Protein AF-A0A3D8PBK1-F1 (afdb_monomer)

Foldseek 3Di:
DEEEEEADDDPPQDDLQVVLVVVPYHYDYDYQDPPDPGPLDDQQEDAQLVVDPPDDPDDDDDDDDDDDDDDPPPPVRYHYHLEYEYSDADCVSVQVVCQVNVGAYEYEEQDPDVCPVVRLRYDYDDCVVDSVSVSLVSQQSSLCSNLVVSDDLPDAPVRCVVSQLSSLCSLPVDNVVSVVLLVQLVVVLVVCVVVDPDSSVSSVSSSVSSSVVSVVVVVPDDD

Radius of gyration: 18.83 Å; Cα contacts (8 Å, |Δi|>4): 274; chains: 1; bounding box: 46×45×49 Å

Nearest PDB structures (foldseek):
  5k2m-assembly2_D  TM=6.090E-01  e=1.899E+00  Thermococcus kodakarensis KOD1
  5k2m-assembly1_A  TM=5.718E-01  e=2.131E+00  Thermococcus kodakarensis KOD1

Structure (mmCIF, N/CA/C/O backbone):
data_AF-A0A3D8PBK1-F1
#
_entry.id   AF-A0A3D8PBK1-F1
#
loop_
_atom_site.group_PDB
_atom_site.id
_atom_site.type_symbol
_atom_site.label_atom_id
_atom_site.label_alt_id
_atom_site.label_comp_id
_atom_site.label_asym_id
_atom_site.label_entity_id
_atom_site.label_seq_id
_atom_site.pdbx_PDB_ins_code
_atom_site.Cartn_x
_atom_site.Cartn_y
_atom_site.Cartn_z
_atom_site.occupancy
_atom_site.B_iso_or_equiv
_atom_site.auth_seq_id
_atom_site.auth_comp_id
_atom_site.auth_asym_id
_atom_site.auth_atom_id
_atom_site.pdbx_PDB_model_num
ATOM 1 N N . MET A 1 1 ? 5.495 -9.951 3.110 1.00 82.25 1 MET A N 1
ATOM 2 C CA . MET A 1 1 ? 4.980 -9.164 1.969 1.00 82.25 1 MET A CA 1
ATOM 3 C C . MET A 1 1 ? 5.687 -9.616 0.694 1.00 82.25 1 MET A C 1
ATOM 5 O O . MET A 1 1 ? 6.883 -9.871 0.768 1.00 82.25 1 MET A O 1
ATOM 9 N N . ARG A 1 2 ? 4.975 -9.795 -0.423 1.00 87.06 2 ARG A N 1
ATOM 10 C CA . ARG A 1 2 ? 5.481 -10.204 -1.744 1.00 87.06 2 ARG A CA 1
ATOM 11 C C . ARG A 1 2 ? 5.321 -9.054 -2.732 1.00 87.06 2 ARG A C 1
ATOM 13 O O . ARG A 1 2 ? 4.201 -8.600 -2.947 1.00 87.06 2 ARG A O 1
ATOM 20 N N . LEU A 1 3 ? 6.423 -8.607 -3.316 1.00 87.62 3 LEU A N 1
ATOM 21 C CA . LEU A 1 3 ? 6.483 -7.453 -4.204 1.00 87.62 3 LEU A CA 1
ATOM 22 C C . LEU A 1 3 ? 6.943 -7.880 -5.594 1.00 87.62 3 LEU A C 1
ATOM 24 O O . LEU A 1 3 ? 7.897 -8.648 -5.710 1.00 87.62 3 LEU A O 1
ATOM 28 N N . ALA A 1 4 ? 6.302 -7.329 -6.620 1.00 88.94 4 ALA A N 1
ATOM 29 C CA . ALA A 1 4 ? 6.829 -7.327 -7.979 1.00 88.94 4 ALA A CA 1
ATOM 30 C C . ALA A 1 4 ? 7.457 -5.957 -8.239 1.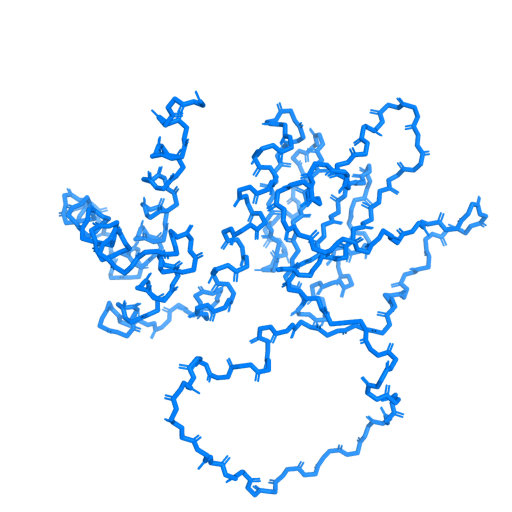00 88.94 4 ALA A C 1
ATOM 32 O O . ALA A 1 4 ? 6.795 -4.942 -8.034 1.00 88.94 4 ALA A O 1
ATOM 33 N N . LEU A 1 5 ? 8.723 -5.921 -8.637 1.00 88.88 5 LEU A N 1
ATOM 34 C CA . LEU A 1 5 ? 9.499 -4.695 -8.788 1.00 88.88 5 LEU A CA 1
ATOM 35 C C . LEU A 1 5 ? 10.011 -4.574 -10.222 1.00 88.88 5 LEU A C 1
ATOM 37 O O . LEU A 1 5 ? 10.724 -5.455 -10.693 1.00 88.88 5 LEU A O 1
ATOM 41 N N . TRP A 1 6 ? 9.681 -3.468 -10.881 1.00 88.75 6 TRP A N 1
ATOM 42 C CA . TRP A 1 6 ? 10.270 -3.074 -12.157 1.00 88.75 6 TRP A CA 1
ATOM 43 C C . TRP A 1 6 ? 11.260 -1.942 -11.916 1.00 88.75 6 TRP A C 1
ATOM 45 O O . TRP A 1 6 ? 10.902 -0.923 -11.321 1.00 88.75 6 TRP A O 1
ATOM 55 N N . GLU A 1 7 ? 12.488 -2.139 -12.384 1.00 85.62 7 GLU A N 1
ATOM 56 C CA . GLU A 1 7 ? 13.581 -1.172 -12.303 1.00 85.62 7 GLU A CA 1
ATOM 57 C C . GLU A 1 7 ? 14.153 -0.929 -13.696 1.00 85.62 7 GLU A C 1
ATOM 59 O O . GLU A 1 7 ? 14.302 -1.867 -14.483 1.00 85.62 7 GLU A O 1
ATOM 64 N N . ASP A 1 8 ? 14.476 0.330 -13.988 1.00 78.00 8 ASP A N 1
ATOM 65 C CA . ASP A 1 8 ? 15.273 0.661 -15.163 1.00 78.00 8 ASP A CA 1
ATOM 66 C C . ASP A 1 8 ? 16.723 0.234 -14.938 1.00 78.00 8 ASP A C 1
ATOM 68 O O . ASP A 1 8 ? 17.320 0.529 -13.902 1.00 78.00 8 ASP A O 1
ATOM 72 N N . ASP A 1 9 ? 17.312 -0.407 -15.945 1.00 64.38 9 ASP A N 1
ATOM 73 C CA . ASP A 1 9 ? 18.722 -0.777 -15.921 1.00 64.38 9 ASP A CA 1
ATOM 74 C C . ASP A 1 9 ? 19.553 0.441 -16.364 1.00 64.38 9 ASP A C 1
ATOM 76 O O . ASP A 1 9 ? 19.630 0.784 -17.549 1.00 64.38 9 ASP A O 1
ATOM 80 N N . GLY A 1 10 ? 20.109 1.184 -15.404 1.00 60.66 10 GLY A N 1
ATOM 81 C CA . GLY A 1 10 ? 20.879 2.389 -15.697 1.00 60.66 10 GLY A CA 1
ATOM 82 C C . GLY A 1 10 ? 21.751 2.870 -14.533 1.00 60.66 10 GLY A C 1
ATOM 83 O O . GLY A 1 10 ? 21.384 2.700 -13.374 1.00 60.66 10 GLY A O 1
ATOM 84 N N . PRO A 1 11 ? 22.893 3.528 -14.818 1.00 54.12 11 PRO A N 1
ATOM 85 C CA . PRO A 1 11 ? 23.854 3.967 -13.799 1.00 54.12 11 PRO A CA 1
ATOM 86 C C . PRO A 1 11 ? 23.304 5.029 -12.831 1.00 54.12 11 PRO A C 1
ATOM 88 O O . PRO A 1 11 ? 23.859 5.211 -11.751 1.00 54.12 11 PRO A O 1
ATOM 91 N N . ASP A 1 12 ? 22.213 5.706 -13.205 1.00 56.47 12 ASP A N 1
ATOM 92 C CA . ASP A 1 12 ? 21.600 6.796 -12.435 1.00 56.47 12 ASP A CA 1
ATOM 93 C C . ASP A 1 12 ? 20.404 6.348 -11.570 1.00 56.47 12 ASP A C 1
ATOM 95 O O . ASP A 1 12 ? 19.845 7.162 -10.834 1.00 56.47 12 ASP A O 1
ATOM 99 N N . ALA A 1 13 ? 19.981 5.080 -11.659 1.00 61.00 13 ALA A N 1
ATOM 100 C CA . ALA A 1 13 ? 18.846 4.546 -10.908 1.00 61.00 13 ALA A CA 1
ATOM 101 C C . ALA A 1 13 ? 19.349 3.559 -9.838 1.00 61.00 13 ALA A C 1
ATOM 103 O O . ALA A 1 13 ? 19.657 2.410 -10.156 1.00 61.00 13 ALA A O 1
ATOM 104 N N . PRO A 1 14 ? 19.481 3.974 -8.563 1.00 67.75 14 PRO A N 1
ATOM 105 C CA . PRO A 1 14 ? 19.865 3.051 -7.506 1.00 67.75 14 PRO A CA 1
ATOM 106 C C . PRO A 1 14 ? 18.774 1.990 -7.333 1.00 67.75 14 PRO A C 1
ATOM 108 O O . PRO A 1 14 ? 17.601 2.320 -7.146 1.00 67.75 14 PRO A O 1
ATOM 111 N N . SER A 1 15 ? 19.168 0.716 -7.381 1.00 82.12 15 SER A N 1
ATOM 112 C CA . SER A 1 15 ? 18.246 -0.387 -7.112 1.00 82.12 15 SER A CA 1
ATOM 113 C C . SER A 1 15 ? 17.738 -0.307 -5.671 1.00 82.12 15 SER A C 1
ATOM 115 O O . SER A 1 15 ? 18.518 -0.255 -4.716 1.00 82.12 15 SER A O 1
ATOM 117 N N . VAL A 1 16 ? 16.418 -0.326 -5.512 1.00 85.94 16 VAL A N 1
ATOM 118 C CA . VAL A 1 16 ? 15.715 -0.353 -4.222 1.00 85.94 16 VAL A CA 1
ATOM 119 C C . VAL A 1 16 ? 15.399 -1.781 -3.776 1.00 85.94 16 VAL A C 1
ATOM 121 O O . VAL A 1 16 ? 14.966 -1.997 -2.643 1.00 85.94 16 VAL A O 1
ATOM 124 N N . ALA A 1 17 ? 15.654 -2.777 -4.632 1.00 86.75 17 ALA A N 1
ATOM 125 C CA . ALA A 1 17 ? 15.361 -4.182 -4.363 1.00 86.75 17 ALA A CA 1
ATOM 126 C C . ALA A 1 17 ? 16.023 -4.694 -3.076 1.00 86.75 17 ALA A C 1
ATOM 128 O O . ALA A 1 17 ? 15.385 -5.391 -2.287 1.00 86.75 17 ALA A O 1
ATOM 129 N N . ASN A 1 18 ? 17.294 -4.347 -2.849 1.00 85.81 18 ASN A N 1
ATOM 130 C CA . ASN A 1 18 ? 18.032 -4.791 -1.664 1.00 85.81 18 ASN A CA 1
ATOM 131 C C . ASN A 1 18 ? 17.458 -4.182 -0.388 1.00 85.81 18 ASN A C 1
ATOM 133 O O . ASN A 1 18 ? 17.170 -4.918 0.550 1.00 85.81 18 ASN A O 1
ATOM 137 N N . TYR A 1 19 ? 17.186 -2.877 -0.404 1.00 86.62 19 TYR A N 1
ATOM 138 C CA . TYR A 1 19 ? 16.576 -2.193 0.730 1.00 86.62 19 TYR A CA 1
ATOM 139 C C . TYR A 1 19 ? 15.212 -2.801 1.090 1.00 86.62 19 TYR A C 1
ATOM 141 O O . TYR A 1 19 ? 14.937 -3.102 2.249 1.00 86.62 19 TYR A O 1
ATOM 149 N N . LEU A 1 20 ? 14.357 -3.057 0.094 1.00 86.19 20 LEU A N 1
ATOM 150 C CA . LEU A 1 20 ? 13.043 -3.666 0.323 1.00 86.19 20 LEU A CA 1
ATOM 151 C C . LEU A 1 20 ? 13.148 -5.096 0.882 1.00 86.19 20 LEU A C 1
ATOM 153 O O . LEU A 1 20 ? 12.328 -5.490 1.715 1.00 86.19 20 LEU A O 1
ATOM 157 N N . ARG A 1 21 ? 14.160 -5.869 0.468 1.00 86.06 21 ARG A N 1
ATOM 158 C CA . ARG A 1 21 ? 14.436 -7.199 1.038 1.00 86.06 21 ARG A CA 1
ATOM 159 C C . ARG A 1 21 ? 14.928 -7.120 2.478 1.00 86.06 21 ARG A C 1
ATOM 161 O O . ARG A 1 21 ? 14.452 -7.889 3.308 1.00 86.06 21 ARG A O 1
ATOM 168 N N . GLU A 1 22 ? 15.828 -6.188 2.779 1.00 82.25 22 GLU A N 1
ATOM 169 C CA . GLU A 1 22 ? 16.305 -5.918 4.143 1.00 82.25 22 GLU A CA 1
ATOM 170 C C . GLU A 1 22 ? 15.157 -5.480 5.061 1.00 82.25 22 GLU A C 1
ATOM 172 O O . GLU A 1 22 ? 15.070 -5.928 6.202 1.00 82.25 22 GLU A O 1
ATOM 177 N N . ALA A 1 23 ? 14.202 -4.713 4.531 1.00 80.62 23 ALA A N 1
ATOM 178 C CA . ALA A 1 23 ? 12.959 -4.352 5.210 1.00 80.62 23 ALA A CA 1
ATOM 179 C C . ALA A 1 23 ? 11.959 -5.524 5.366 1.00 80.62 23 ALA A C 1
ATOM 181 O O . ALA A 1 23 ? 10.854 -5.331 5.875 1.00 80.62 23 ALA A O 1
ATOM 182 N N . GLY A 1 24 ? 12.315 -6.743 4.940 1.00 79.06 24 GLY A N 1
ATOM 183 C CA . GLY A 1 24 ? 11.531 -7.966 5.145 1.00 79.06 24 GLY A CA 1
ATOM 184 C C . GLY A 1 24 ? 10.554 -8.322 4.017 1.00 79.06 24 GLY A C 1
ATOM 185 O O . GLY A 1 24 ? 9.699 -9.198 4.194 1.00 79.06 24 GLY A O 1
ATOM 186 N N . ALA A 1 25 ? 10.642 -7.673 2.851 1.00 83.88 25 ALA A N 1
ATOM 187 C CA . ALA A 1 25 ? 9.833 -8.025 1.688 1.00 83.88 25 ALA A CA 1
ATOM 188 C C . ALA A 1 25 ? 10.483 -9.131 0.836 1.00 83.88 25 ALA A C 1
ATOM 190 O O . ALA A 1 25 ? 11.688 -9.167 0.608 1.00 83.88 25 ALA A O 1
ATOM 191 N N . SER A 1 26 ? 9.665 -10.029 0.291 1.00 85.81 26 SER A N 1
ATOM 192 C CA . SER A 1 26 ? 10.076 -10.934 -0.782 1.00 85.81 26 SER A CA 1
ATOM 193 C C . SER A 1 26 ? 9.903 -10.197 -2.107 1.00 85.81 26 SER A C 1
ATOM 195 O O . SER A 1 26 ? 8.773 -9.911 -2.494 1.00 85.81 26 SER A O 1
ATOM 197 N N . VAL A 1 27 ? 11.015 -9.834 -2.751 1.00 85.75 27 VAL A N 1
ATOM 198 C CA . VAL A 1 27 ? 11.024 -8.977 -3.949 1.00 85.75 27 VAL A CA 1
ATOM 199 C C . VAL A 1 27 ? 11.428 -9.772 -5.180 1.00 85.75 27 VAL A C 1
ATOM 201 O O . VAL A 1 27 ? 12.578 -10.221 -5.284 1.00 85.75 27 VAL A O 1
ATOM 204 N N . GLU A 1 28 ? 10.495 -9.881 -6.118 1.00 86.69 28 GLU A N 1
ATOM 205 C CA . GLU A 1 28 ? 10.715 -10.406 -7.459 1.00 86.69 28 GLU A CA 1
ATOM 206 C C . GLU A 1 28 ? 10.997 -9.245 -8.414 1.00 86.69 28 GLU A C 1
ATOM 208 O O . GLU A 1 28 ? 10.134 -8.401 -8.656 1.00 86.69 28 GLU A O 1
ATOM 213 N N . VAL A 1 29 ? 12.237 -9.171 -8.901 1.00 83.38 29 VAL A N 1
ATOM 214 C CA . VAL A 1 29 ? 12.672 -8.122 -9.831 1.00 83.38 29 VAL A CA 1
ATOM 215 C C . VAL A 1 29 ? 12.370 -8.584 -11.247 1.00 83.38 29 VAL A C 1
ATOM 217 O O . VAL A 1 29 ? 12.892 -9.603 -11.699 1.00 83.38 29 VAL A O 1
ATOM 220 N N . LEU A 1 30 ? 11.527 -7.828 -11.937 1.00 81.56 30 LEU A N 1
ATOM 221 C CA . LEU A 1 30 ? 11.104 -8.074 -13.303 1.00 81.56 30 LEU A CA 1
ATOM 222 C C . LEU A 1 30 ? 11.886 -7.122 -14.208 1.00 81.56 30 LEU A C 1
ATOM 224 O O . LEU A 1 30 ? 11.569 -5.939 -14.322 1.00 81.56 30 LEU A O 1
ATOM 228 N N . ILE A 1 31 ? 12.957 -7.646 -14.805 1.00 68.00 31 ILE A N 1
ATOM 229 C CA . ILE A 1 31 ? 13.864 -6.871 -15.654 1.00 68.00 31 ILE A CA 1
ATOM 230 C C . ILE A 1 31 ? 13.213 -6.689 -17.036 1.00 68.00 31 ILE A C 1
ATOM 232 O O . ILE A 1 31 ? 12.831 -7.690 -17.656 1.00 68.00 31 ILE A O 1
ATOM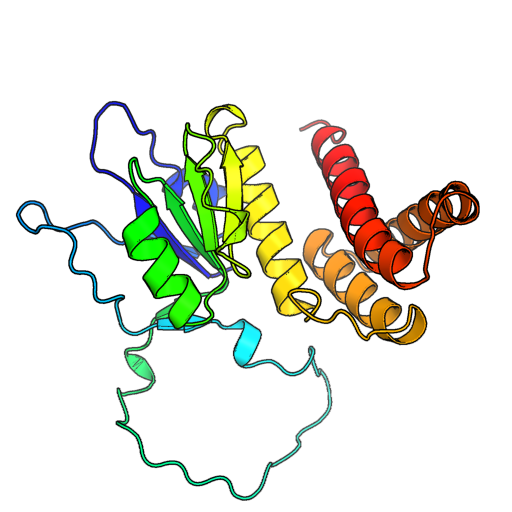 236 N N . PRO A 1 32 ? 13.092 -5.456 -17.559 1.00 57.44 32 PRO A N 1
ATOM 237 C CA . PRO A 1 32 ? 12.717 -5.248 -18.952 1.00 57.44 32 PRO A CA 1
ATOM 238 C C . PRO A 1 32 ? 13.817 -5.822 -19.860 1.00 57.44 32 PRO A C 1
ATOM 240 O O . PRO A 1 32 ? 14.982 -5.450 -19.759 1.00 57.44 32 PRO A O 1
ATOM 243 N N . GLY A 1 33 ? 13.475 -6.779 -20.728 1.00 50.81 33 GLY A N 1
ATOM 244 C CA . GLY A 1 33 ? 14.451 -7.402 -21.630 1.00 50.81 33 GLY A CA 1
ATOM 245 C C . GLY A 1 33 ? 15.146 -6.369 -22.529 1.00 50.81 33 GLY A C 1
ATOM 246 O O . GLY A 1 33 ? 14.479 -5.524 -23.120 1.00 50.81 33 GLY A O 1
ATOM 247 N N . ALA A 1 34 ? 16.473 -6.481 -22.655 1.00 42.16 34 ALA A N 1
ATOM 248 C CA . ALA A 1 34 ? 17.381 -5.499 -23.264 1.00 42.16 34 ALA A CA 1
ATOM 249 C C . ALA A 1 34 ? 17.096 -5.088 -24.729 1.00 42.16 34 ALA A C 1
ATOM 251 O O . ALA A 1 34 ? 17.674 -4.111 -25.190 1.00 42.16 34 ALA A O 1
ATOM 252 N N . ASP A 1 35 ? 16.198 -5.776 -25.444 1.00 40.03 35 ASP A N 1
ATOM 253 C CA . ASP A 1 35 ? 15.902 -5.530 -26.867 1.00 40.03 35 ASP A CA 1
ATOM 254 C C . ASP A 1 35 ? 14.415 -5.273 -27.180 1.00 40.03 35 ASP A C 1
ATOM 256 O O . ASP A 1 35 ? 14.027 -5.187 -28.347 1.00 40.03 35 ASP A O 1
ATOM 260 N N . CYS A 1 36 ? 13.550 -5.122 -26.175 1.00 36.31 36 CYS A N 1
ATOM 261 C CA . CYS A 1 36 ? 12.118 -4.955 -26.417 1.00 36.31 36 CYS A CA 1
ATOM 262 C C . CYS A 1 36 ? 11.637 -3.572 -25.983 1.00 36.31 36 CYS A C 1
ATOM 264 O O . CYS A 1 36 ? 11.681 -3.222 -24.804 1.00 36.31 36 CYS A O 1
ATOM 266 N N . ALA A 1 37 ? 11.055 -2.826 -26.930 1.00 46.81 37 ALA A N 1
ATOM 267 C CA . ALA A 1 37 ? 9.967 -1.912 -26.601 1.00 46.81 37 ALA A CA 1
ATOM 268 C C . ALA A 1 37 ? 9.033 -2.656 -25.635 1.00 46.81 37 ALA A C 1
ATOM 270 O O . ALA A 1 37 ? 8.625 -3.778 -25.939 1.00 46.81 37 ALA A O 1
ATOM 271 N N . TRP A 1 38 ? 8.826 -2.078 -24.451 1.00 49.19 38 TRP A N 1
ATOM 272 C CA . TRP A 1 38 ? 8.223 -2.702 -23.276 1.00 49.19 38 TRP A CA 1
ATOM 273 C C . TRP A 1 38 ? 7.134 -3.696 -23.684 1.00 49.19 38 TRP A C 1
ATOM 275 O O . TRP A 1 38 ? 6.179 -3.278 -24.349 1.00 49.19 38 TRP A O 1
ATOM 285 N N . PRO A 1 39 ? 7.231 -4.996 -23.346 1.00 48.69 39 PRO A N 1
ATOM 286 C CA . PRO A 1 39 ? 6.095 -5.863 -23.566 1.00 48.69 39 PRO A CA 1
ATOM 287 C C . PRO A 1 39 ? 4.977 -5.338 -22.661 1.00 48.69 39 PRO A C 1
ATOM 289 O O . PRO A 1 39 ? 5.027 -5.454 -21.443 1.00 48.69 39 PRO A O 1
ATOM 292 N N . VAL A 1 40 ? 3.975 -4.716 -23.284 1.00 55.47 40 VAL A N 1
ATOM 293 C CA . VAL A 1 40 ? 2.779 -4.134 -22.646 1.00 55.47 40 VAL A CA 1
ATOM 294 C C . VAL A 1 40 ? 1.980 -5.198 -21.871 1.00 55.47 40 VAL A C 1
ATOM 296 O O . VAL A 1 40 ? 1.110 -4.881 -21.067 1.00 55.47 40 VAL A O 1
ATOM 299 N N . ALA A 1 41 ? 2.279 -6.480 -22.086 1.00 62.44 41 ALA A N 1
ATOM 300 C CA . ALA A 1 41 ? 1.669 -7.582 -21.369 1.00 62.44 41 ALA A CA 1
ATOM 301 C C . ALA A 1 41 ? 2.355 -7.804 -20.012 1.00 62.44 41 ALA A C 1
ATOM 303 O O . ALA A 1 41 ? 3.500 -8.253 -19.944 1.00 62.44 41 ALA A O 1
ATOM 304 N N . LEU A 1 42 ? 1.618 -7.537 -18.931 1.00 68.94 42 LEU A N 1
ATOM 305 C CA . LEU A 1 42 ? 1.996 -7.972 -17.589 1.00 68.94 42 LEU A CA 1
ATOM 306 C C . LEU A 1 42 ? 2.193 -9.495 -17.566 1.00 68.94 42 LEU A C 1
ATOM 308 O O . LEU A 1 42 ? 1.379 -10.211 -18.164 1.00 68.94 42 LEU A O 1
ATOM 312 N N . PRO A 1 43 ? 3.210 -10.017 -16.851 1.00 74.06 43 PRO A N 1
ATOM 313 C CA . PRO A 1 43 ? 3.258 -11.443 -16.577 1.00 74.06 43 PRO A CA 1
ATOM 314 C C . PRO A 1 43 ? 1.977 -11.858 -15.840 1.00 74.06 43 PRO A C 1
ATOM 316 O O . PRO A 1 43 ? 1.352 -11.036 -15.167 1.00 74.06 43 PRO A O 1
ATOM 319 N N . PRO A 1 44 ? 1.540 -13.115 -15.972 1.00 76.00 44 PRO A N 1
ATOM 320 C CA . PRO A 1 44 ? 0.294 -13.552 -15.366 1.00 76.00 44 PRO A CA 1
ATOM 321 C C . PRO A 1 44 ? 0.405 -13.445 -13.835 1.00 76.00 44 PRO A C 1
ATOM 323 O O . PRO A 1 44 ? 1.177 -14.155 -13.192 1.00 76.00 44 PRO A O 1
ATOM 326 N N . MET A 1 45 ? -0.336 -12.502 -13.249 1.00 79.00 45 MET A N 1
ATOM 327 C CA . MET A 1 45 ? -0.211 -12.119 -11.841 1.00 79.00 45 MET A CA 1
ATOM 328 C C . MET A 1 45 ? -1.571 -11.816 -11.208 1.00 79.00 45 MET A C 1
ATOM 330 O O . MET A 1 45 ? -2.517 -11.415 -11.888 1.00 79.00 45 MET A O 1
ATOM 334 N N . ILE A 1 46 ? -1.664 -11.996 -9.891 1.00 79.50 46 ILE A N 1
ATOM 335 C CA . ILE A 1 46 ? -2.878 -11.742 -9.114 1.00 79.50 46 ILE A CA 1
ATOM 336 C C . ILE A 1 46 ? -2.559 -11.019 -7.803 1.00 79.50 46 ILE A C 1
ATOM 338 O O . ILE A 1 46 ? -1.617 -11.367 -7.086 1.00 79.50 46 ILE A O 1
ATOM 342 N N . ALA A 1 47 ? -3.380 -10.018 -7.476 1.00 78.25 47 ALA A N 1
ATOM 343 C CA . ALA A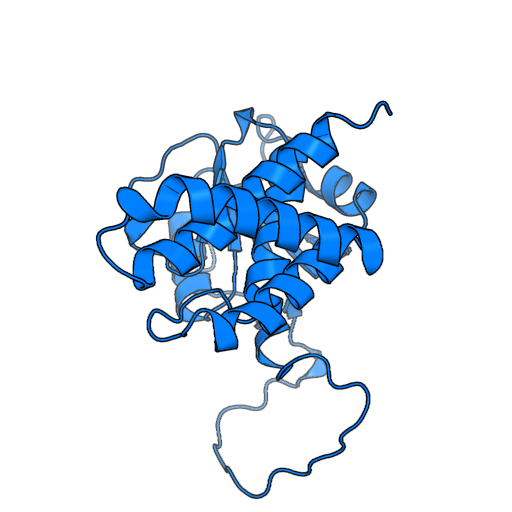 1 47 ? -3.309 -9.315 -6.202 1.00 78.25 47 ALA A CA 1
ATOM 344 C C . ALA A 1 47 ? -3.793 -10.224 -5.062 1.00 78.25 47 ALA A C 1
ATOM 346 O O . ALA A 1 47 ? -4.942 -10.674 -5.057 1.00 78.25 47 ALA A O 1
ATOM 347 N N . ARG A 1 48 ? -2.944 -10.465 -4.062 1.00 74.94 48 ARG A N 1
ATOM 348 C CA . ARG A 1 48 ? -3.246 -11.366 -2.934 1.00 74.94 48 ARG A CA 1
ATOM 349 C C . ARG A 1 48 ? -4.398 -10.865 -2.067 1.00 74.94 48 ARG A C 1
ATOM 351 O O . ARG A 1 48 ? -5.181 -11.672 -1.577 1.00 74.94 48 ARG A O 1
ATOM 358 N N . HIS A 1 49 ? -4.563 -9.550 -1.952 1.00 65.94 49 HIS A N 1
ATOM 359 C CA . HIS A 1 49 ? -5.643 -8.936 -1.175 1.00 65.94 49 HIS A CA 1
ATOM 360 C C . HIS A 1 49 ? -7.041 -9.173 -1.762 1.00 65.94 49 HIS A C 1
ATOM 362 O O . HIS A 1 49 ? -8.022 -9.113 -1.026 1.00 65.94 49 HIS A O 1
ATOM 368 N N . ARG A 1 50 ? -7.158 -9.521 -3.055 1.00 54.03 50 ARG A N 1
ATOM 369 C CA . ARG A 1 50 ? -8.444 -9.927 -3.654 1.00 54.03 50 ARG A CA 1
ATOM 370 C C . ARG A 1 50 ? -8.928 -11.302 -3.182 1.00 54.03 50 ARG A C 1
ATOM 372 O O . ARG A 1 50 ? -10.097 -11.617 -3.377 1.00 54.03 50 ARG A O 1
ATOM 379 N N . LEU A 1 51 ? -8.056 -12.115 -2.584 1.00 42.34 51 LEU A N 1
ATOM 380 C CA . LEU A 1 51 ? -8.365 -13.491 -2.182 1.00 42.34 51 LEU A CA 1
ATOM 381 C C . LEU A 1 51 ? -8.804 -13.624 -0.718 1.00 42.34 51 LEU A C 1
ATOM 383 O O . LEU A 1 51 ? -9.287 -14.684 -0.328 1.00 42.34 51 LEU A O 1
ATOM 387 N N . THR A 1 52 ? -8.671 -12.578 0.095 1.00 40.16 52 THR A N 1
ATOM 388 C CA . THR A 1 52 ? -9.050 -12.617 1.512 1.00 40.16 52 THR A CA 1
ATOM 389 C C . THR A 1 52 ? -10.272 -11.744 1.770 1.00 40.16 52 THR A C 1
ATOM 391 O O . THR A 1 52 ? -10.121 -10.529 1.912 1.00 40.16 52 THR A O 1
ATOM 394 N N . PRO A 1 53 ? -11.480 -12.315 1.916 1.00 39.50 53 PRO A N 1
ATOM 395 C CA . PRO A 1 53 ? -12.493 -11.649 2.711 1.00 39.50 53 PRO A CA 1
ATOM 396 C C . PRO A 1 53 ? -11.993 -11.685 4.162 1.00 39.50 53 PRO A C 1
ATOM 398 O O . PRO A 1 53 ? -12.027 -12.730 4.799 1.00 39.50 53 PRO A O 1
ATOM 401 N N . PHE A 1 54 ? -11.430 -10.559 4.617 1.00 45.19 54 PHE A N 1
ATOM 402 C CA . PHE A 1 54 ? -11.175 -10.200 6.018 1.00 45.19 54 PHE A CA 1
ATOM 403 C C . PHE A 1 54 ? -10.733 -11.350 6.937 1.00 45.19 54 PHE A C 1
ATOM 405 O O . PHE A 1 54 ? -11.584 -11.968 7.558 1.00 45.19 54 PHE A O 1
ATOM 412 N N . TRP A 1 55 ? -9.416 -11.597 7.038 1.00 40.78 55 TRP A N 1
ATOM 413 C CA . TRP A 1 55 ? -8.729 -12.290 8.149 1.00 40.78 55 TRP A CA 1
ATOM 414 C C . TRP A 1 55 ? -9.659 -13.073 9.092 1.00 40.78 55 TRP A C 1
ATOM 416 O O . TRP A 1 55 ? -9.958 -12.636 10.200 1.00 40.78 55 TRP A O 1
ATOM 426 N N . SER A 1 56 ? -10.140 -14.222 8.620 1.00 30.64 56 SER A N 1
ATOM 427 C CA . SER A 1 56 ? -10.910 -15.158 9.427 1.00 30.64 56 SER A CA 1
ATOM 428 C C . SER A 1 56 ? -9.938 -16.211 9.948 1.00 30.64 56 SER A C 1
ATOM 430 O O . SER A 1 56 ? -9.649 -17.200 9.276 1.00 30.64 56 SER A O 1
ATOM 432 N N . GLU A 1 57 ? -9.408 -15.990 11.150 1.00 37.50 57 GLU A N 1
ATOM 433 C CA . GLU A 1 57 ? -9.327 -17.126 12.063 1.00 37.50 57 GLU A CA 1
ATOM 434 C C . GLU A 1 57 ? -10.773 -17.412 12.481 1.00 37.50 57 GLU A C 1
ATOM 436 O O . GLU A 1 57 ? -11.496 -16.508 12.887 1.00 37.50 57 GLU A O 1
ATOM 441 N N . GLU A 1 58 ? -11.203 -18.654 12.263 1.00 35.16 58 GLU A N 1
ATOM 442 C CA . GLU A 1 58 ? -12.567 -19.158 12.460 1.00 35.16 58 GLU A CA 1
ATOM 443 C C . GLU A 1 58 ? -13.623 -18.640 11.477 1.00 35.16 58 GLU A C 1
ATOM 445 O O . GLU A 1 58 ? -14.341 -17.682 11.747 1.00 35.16 58 GLU A O 1
ATOM 450 N N . SER A 1 59 ? -13.776 -19.343 10.348 1.00 30.83 59 SER A N 1
ATOM 451 C CA . SER A 1 59 ? -15.074 -19.760 9.782 1.00 30.83 59 SER A CA 1
ATOM 452 C C . SER A 1 59 ? -14.868 -20.404 8.413 1.00 30.83 59 SER A C 1
ATOM 454 O O . SER A 1 59 ? -14.736 -19.738 7.388 1.00 30.83 59 SER A O 1
ATOM 456 N N . GLY A 1 60 ? -14.885 -21.737 8.374 1.00 36.94 60 GLY A N 1
ATOM 457 C CA . GLY A 1 60 ? -15.065 -22.458 7.121 1.00 36.94 60 GLY A CA 1
ATOM 458 C C . GLY A 1 60 ? -16.451 -22.164 6.551 1.00 36.94 60 GLY A C 1
ATOM 459 O O . GLY A 1 60 ? -17.451 -22.593 7.120 1.00 36.94 60 GLY A O 1
ATOM 460 N N . ILE A 1 61 ? -16.518 -21.472 5.413 1.00 28.64 61 ILE A N 1
ATOM 461 C CA . ILE A 1 61 ? -17.753 -21.326 4.638 1.00 28.64 61 ILE A CA 1
ATOM 462 C C . ILE A 1 61 ? -17.479 -21.762 3.199 1.00 28.64 61 ILE A C 1
ATOM 464 O O . ILE A 1 61 ? -16.720 -21.141 2.459 1.00 28.64 61 ILE A O 1
ATOM 468 N N . ARG A 1 62 ? -18.113 -22.873 2.812 1.00 35.75 62 ARG A N 1
ATOM 469 C CA . ARG A 1 62 ? -18.225 -23.330 1.423 1.00 35.75 62 ARG A CA 1
ATOM 470 C C . ARG A 1 62 ? -19.142 -22.369 0.666 1.00 35.75 62 ARG A C 1
ATOM 472 O O . ARG A 1 62 ? -20.280 -22.179 1.084 1.00 35.75 62 ARG A O 1
ATOM 479 N N . LEU A 1 63 ? -18.692 -21.840 -0.469 1.00 28.14 63 LEU A N 1
ATOM 480 C CA . LEU A 1 63 ? -19.558 -21.113 -1.400 1.00 28.14 63 LEU A CA 1
ATOM 481 C C . LEU A 1 63 ? -20.014 -22.044 -2.538 1.00 28.14 63 LEU A C 1
ATOM 483 O O . LEU A 1 63 ? -19.166 -22.647 -3.201 1.00 28.14 63 LEU A O 1
ATOM 487 N N . PRO A 1 64 ? -21.332 -22.195 -2.771 1.00 29.05 64 PRO A N 1
ATOM 488 C CA . PRO A 1 64 ? -21.867 -22.945 -3.895 1.00 29.05 64 PRO A CA 1
ATOM 489 C C . PRO A 1 64 ? -21.985 -22.054 -5.141 1.00 29.05 64 PRO A C 1
ATOM 491 O O . PRO A 1 64 ? -22.528 -20.958 -5.078 1.00 29.05 64 PRO A O 1
ATOM 494 N N . GLY A 1 65 ? -21.536 -22.581 -6.282 1.00 36.44 65 GLY A N 1
ATOM 495 C CA . GLY A 1 65 ? -22.039 -22.225 -7.612 1.00 36.44 65 GLY A CA 1
ATOM 496 C C . GLY A 1 65 ? -21.778 -20.802 -8.117 1.00 36.44 65 GLY A C 1
ATOM 497 O O . GLY A 1 65 ? -22.663 -19.958 -8.074 1.00 36.44 65 GLY A O 1
ATOM 498 N N . ALA A 1 66 ? -20.632 -20.593 -8.764 1.00 29.55 66 ALA A N 1
ATOM 499 C CA . ALA A 1 66 ? -20.502 -19.609 -9.838 1.00 29.55 66 ALA A CA 1
ATOM 500 C C . ALA A 1 66 ? -19.537 -20.168 -10.890 1.00 29.55 66 ALA A C 1
ATOM 502 O O . ALA A 1 66 ? -18.319 -20.124 -10.738 1.00 29.55 66 ALA A O 1
ATOM 503 N N . GLY A 1 67 ? -20.103 -20.780 -11.930 1.00 35.38 67 GLY A N 1
ATOM 504 C CA . GLY A 1 67 ? -19.356 -21.172 -13.115 1.00 35.38 67 GLY A CA 1
ATOM 505 C C . GLY A 1 67 ? -19.069 -19.944 -13.971 1.00 35.38 67 GLY A C 1
ATOM 506 O O . GLY A 1 67 ? -19.998 -19.308 -14.458 1.00 35.38 67 GLY A O 1
ATOM 507 N N . LEU A 1 68 ? -17.789 -19.654 -14.186 1.00 33.78 68 LEU A N 1
ATOM 508 C CA . LEU A 1 68 ? -17.310 -18.856 -15.307 1.00 33.78 68 LEU A CA 1
ATOM 509 C C . LEU A 1 68 ? -16.117 -19.591 -15.913 1.00 33.78 68 LEU A C 1
ATOM 511 O O . LEU A 1 68 ? -15.056 -19.719 -15.307 1.00 33.78 68 LEU A O 1
ATOM 515 N N . ALA A 1 69 ? -16.344 -20.133 -17.106 1.00 35.56 69 ALA A N 1
ATOM 516 C CA . ALA A 1 69 ? -15.299 -20.629 -17.977 1.00 35.56 69 ALA A CA 1
ATOM 517 C C . ALA A 1 69 ? -14.455 -19.444 -18.465 1.00 35.56 69 ALA A C 1
ATOM 519 O O . ALA A 1 69 ? -14.995 -18.465 -18.976 1.00 35.56 69 ALA A O 1
ATOM 520 N N . GLY A 1 70 ? -13.137 -19.554 -18.330 1.00 29.08 70 GLY A N 1
ATOM 521 C CA . GLY A 1 70 ? -12.188 -18.569 -18.837 1.00 29.08 70 GLY A CA 1
ATOM 522 C C . GLY A 1 70 ? -10.769 -18.971 -18.474 1.00 29.08 70 GLY A C 1
ATOM 523 O O . GLY A 1 70 ? -10.296 -18.603 -17.413 1.00 29.08 70 GLY A O 1
ATOM 524 N N . VAL A 1 71 ? -10.155 -19.778 -19.346 1.00 34.28 71 VAL A N 1
ATOM 525 C CA . VAL A 1 71 ? -8.720 -20.109 -19.426 1.00 34.28 71 VAL A CA 1
ATOM 526 C C . VAL A 1 71 ? -8.043 -20.335 -18.069 1.00 34.28 71 VAL A C 1
ATOM 528 O O . VAL A 1 71 ? -7.538 -19.416 -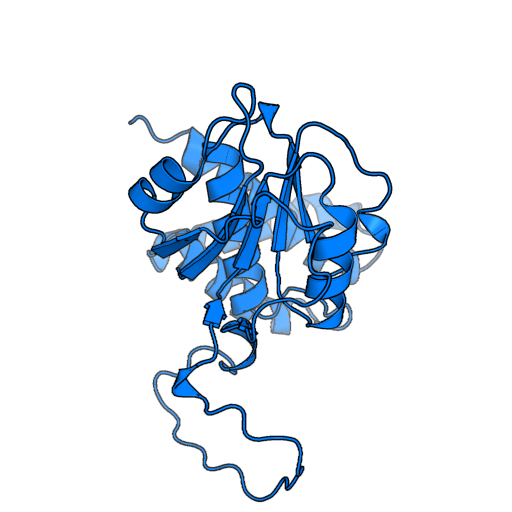17.432 1.00 34.28 71 VAL A O 1
ATOM 531 N N . VAL A 1 72 ? -7.977 -21.604 -17.664 1.00 36.50 72 VAL A N 1
ATOM 532 C CA . VAL A 1 72 ? -7.103 -22.055 -16.578 1.00 36.50 72 VAL A CA 1
ATOM 533 C C . VAL A 1 72 ? -5.658 -21.890 -17.056 1.00 36.50 72 VAL A C 1
ATOM 535 O O . VAL A 1 72 ? -5.070 -22.816 -17.607 1.00 36.50 72 VAL A O 1
ATOM 538 N N . ALA A 1 73 ? -5.094 -20.693 -16.886 1.00 41.50 73 ALA A N 1
ATOM 539 C CA . ALA A 1 73 ? -3.675 -20.603 -16.585 1.00 41.50 73 ALA A CA 1
ATOM 540 C C . ALA A 1 73 ? -3.491 -21.421 -15.305 1.00 41.50 73 ALA A C 1
ATOM 542 O O . ALA A 1 73 ? -4.240 -21.233 -14.340 1.00 41.50 73 ALA A O 1
ATOM 543 N N . ASP A 1 74 ? -2.595 -22.403 -15.339 1.00 39.12 74 ASP A N 1
ATOM 544 C CA . ASP A 1 74 ? -2.346 -23.265 -14.194 1.00 39.12 74 ASP A CA 1
ATOM 545 C C . ASP A 1 74 ? -2.055 -22.351 -12.993 1.00 39.12 74 ASP A C 1
ATOM 547 O O . ASP A 1 74 ? -1.143 -21.527 -13.041 1.00 39.12 74 ASP A O 1
ATOM 551 N N . ALA A 1 75 ? -2.866 -22.411 -11.932 1.00 47.16 75 ALA A N 1
ATOM 552 C CA . ALA A 1 75 ? -2.797 -21.449 -10.820 1.00 47.16 75 ALA A CA 1
ATOM 553 C C . ALA A 1 75 ? -1.420 -21.440 -10.119 1.00 47.16 75 ALA A C 1
ATOM 555 O O . ALA A 1 75 ? -1.121 -20.558 -9.315 1.00 47.16 75 ALA A O 1
ATOM 556 N N . ARG A 1 76 ? -0.579 -22.433 -10.436 1.00 48.25 76 ARG A N 1
ATOM 557 C CA . ARG A 1 76 ? 0.816 -22.580 -10.018 1.00 48.25 76 ARG A CA 1
ATOM 558 C C . ARG A 1 76 ? 1.799 -21.660 -10.748 1.00 48.25 76 ARG A C 1
ATOM 560 O O . ARG A 1 76 ? 2.885 -21.457 -10.219 1.00 48.25 76 ARG A O 1
ATOM 567 N N . GLU A 1 77 ? 1.435 -21.095 -11.898 1.00 57.81 77 GLU A N 1
ATOM 568 C CA . GLU A 1 77 ? 2.281 -20.183 -12.687 1.00 57.81 77 GLU A CA 1
ATOM 569 C C . GLU A 1 77 ? 1.943 -18.698 -12.462 1.00 57.81 77 GLU A C 1
ATOM 571 O O . GLU A 1 77 ? 2.607 -17.819 -13.007 1.00 57.81 77 GLU A O 1
ATOM 576 N N . LEU A 1 78 ? 0.924 -18.395 -11.647 1.00 69.00 78 LEU A N 1
ATOM 577 C CA . LEU A 1 78 ? 0.522 -17.020 -11.351 1.00 69.00 78 LEU A CA 1
ATOM 578 C C . LEU A 1 78 ? 1.418 -16.392 -10.278 1.00 69.00 78 LEU A C 1
ATOM 580 O O . LEU A 1 78 ? 1.524 -16.897 -9.153 1.00 69.00 78 LEU A O 1
ATOM 584 N N . LEU A 1 79 ? 1.986 -15.226 -10.583 1.00 78.19 79 LEU A N 1
ATOM 585 C CA . LEU A 1 79 ? 2.707 -14.418 -9.604 1.00 78.19 79 LEU A CA 1
ATOM 586 C C . LEU A 1 79 ? 1.722 -13.803 -8.605 1.00 78.19 79 LEU A C 1
ATOM 588 O O . LEU A 1 79 ? 0.851 -13.007 -8.955 1.00 78.19 79 LEU A O 1
ATOM 592 N N . HIS A 1 80 ? 1.850 -14.191 -7.339 1.00 82.25 80 HIS A N 1
ATOM 593 C CA . HIS A 1 80 ? 1.002 -13.699 -6.257 1.00 82.25 80 HIS A CA 1
ATOM 594 C C . HIS A 1 80 ? 1.670 -12.506 -5.581 1.00 82.25 80 HIS A C 1
ATOM 596 O O . HIS A 1 80 ? 2.627 -12.682 -4.818 1.00 82.25 80 HIS A O 1
ATOM 602 N N . VAL A 1 81 ? 1.129 -11.315 -5.822 1.00 84.62 81 VAL A N 1
ATOM 603 C CA . VAL A 1 81 ? 1.735 -10.043 -5.420 1.00 84.62 81 VAL A CA 1
ATOM 604 C C . VAL A 1 81 ? 0.831 -9.325 -4.416 1.00 84.62 81 VAL A C 1
ATOM 606 O O . VAL A 1 81 ? -0.388 -9.297 -4.580 1.00 84.62 81 VAL A O 1
ATOM 609 N N . ASP A 1 82 ? 1.418 -8.785 -3.350 1.00 84.31 82 ASP A N 1
ATOM 610 C CA . ASP A 1 82 ? 0.716 -7.923 -2.392 1.00 84.31 82 ASP A CA 1
ATOM 611 C C . ASP A 1 82 ? 0.618 -6.495 -2.957 1.00 84.31 82 ASP A C 1
ATOM 613 O O . ASP A 1 82 ? -0.473 -5.938 -3.018 1.00 84.31 82 ASP A O 1
ATOM 617 N N . VAL A 1 83 ? 1.728 -5.951 -3.473 1.00 88.56 83 VAL A N 1
ATOM 618 C CA . VAL A 1 83 ? 1.777 -4.669 -4.195 1.00 88.56 83 VAL A CA 1
ATOM 619 C C . VAL A 1 83 ? 2.919 -4.661 -5.220 1.00 88.56 83 VAL A C 1
ATOM 621 O O . VAL A 1 83 ? 3.970 -5.267 -4.997 1.00 88.56 83 VAL A O 1
ATOM 624 N N . ALA A 1 84 ? 2.709 -4.014 -6.365 1.00 90.38 84 ALA A N 1
ATOM 625 C CA . ALA A 1 84 ? 3.741 -3.802 -7.378 1.00 90.38 84 ALA A CA 1
ATOM 626 C C . ALA A 1 84 ? 4.505 -2.489 -7.128 1.00 90.38 84 ALA A C 1
ATOM 628 O O . ALA A 1 84 ? 3.947 -1.521 -6.623 1.00 90.38 84 ALA A O 1
ATOM 629 N N . VAL A 1 85 ? 5.783 -2.436 -7.489 1.00 90.44 85 VAL A N 1
ATOM 630 C CA . VAL A 1 85 ? 6.635 -1.252 -7.355 1.00 90.44 85 VAL A CA 1
ATOM 631 C C . VAL A 1 85 ? 7.215 -0.907 -8.719 1.00 90.44 85 VAL A C 1
ATOM 633 O O . VAL A 1 85 ? 7.834 -1.747 -9.371 1.00 90.44 85 VAL A O 1
ATOM 636 N N . LEU A 1 86 ? 7.003 0.334 -9.147 1.00 89.06 86 LEU A N 1
ATOM 637 C CA . LEU A 1 86 ? 7.495 0.875 -10.408 1.00 89.06 86 LEU A CA 1
ATOM 638 C C . LEU A 1 86 ? 8.576 1.913 -10.104 1.00 89.06 86 LEU A C 1
ATOM 640 O O . LEU A 1 86 ? 8.257 3.042 -9.738 1.00 89.06 86 LEU A O 1
ATOM 644 N N . ASN A 1 87 ? 9.841 1.530 -10.253 1.00 87.50 87 ASN A N 1
ATOM 645 C CA . ASN A 1 87 ? 10.998 2.419 -10.160 1.00 87.50 87 ASN A CA 1
ATOM 646 C C . ASN A 1 87 ? 11.555 2.659 -11.571 1.00 87.50 87 ASN A C 1
ATOM 648 O O . ASN A 1 87 ? 12.581 2.108 -11.970 1.00 87.50 87 ASN A O 1
ATOM 652 N N . LEU A 1 88 ? 10.785 3.410 -12.361 1.00 82.56 88 LEU A N 1
ATOM 653 C CA . LEU A 1 88 ? 10.970 3.566 -13.803 1.00 82.56 88 LEU A CA 1
ATOM 654 C C . LEU A 1 88 ? 10.948 5.049 -14.185 1.00 82.56 88 LEU A C 1
ATOM 656 O O . LEU A 1 88 ? 10.234 5.855 -13.574 1.00 82.56 88 LEU A O 1
ATOM 660 N N . ARG A 1 89 ? 11.690 5.403 -15.236 1.00 78.81 89 ARG A N 1
ATOM 661 C CA . ARG A 1 89 ? 11.691 6.735 -15.858 1.00 78.81 89 ARG A CA 1
ATOM 662 C C . ARG A 1 89 ? 10.320 7.079 -16.432 1.00 78.81 89 ARG A C 1
ATOM 664 O O . ARG A 1 89 ? 9.866 8.203 -16.248 1.00 78.81 89 ARG A O 1
ATOM 671 N N . ASP A 1 90 ? 9.662 6.118 -17.082 1.00 79.00 90 ASP A N 1
ATOM 672 C CA . ASP A 1 90 ? 8.283 6.247 -17.566 1.00 79.00 90 ASP A CA 1
ATOM 673 C C . ASP A 1 90 ? 7.401 5.090 -17.057 1.00 79.00 90 ASP A C 1
ATOM 675 O O . ASP A 1 90 ? 7.358 4.022 -17.668 1.00 79.00 90 ASP A O 1
ATOM 679 N N . PRO A 1 91 ? 6.689 5.264 -15.930 1.00 81.25 91 PRO A N 1
ATOM 680 C CA . PRO A 1 91 ? 5.840 4.215 -15.375 1.00 81.25 91 PRO A CA 1
ATOM 681 C C . PRO A 1 91 ? 4.475 4.082 -16.073 1.00 81.25 91 PRO A C 1
ATOM 683 O O . PRO A 1 91 ? 3.755 3.124 -15.786 1.00 81.25 91 PRO A O 1
ATOM 686 N N . ALA A 1 92 ? 4.074 5.010 -16.955 1.00 81.19 92 ALA A N 1
ATOM 687 C CA . ALA A 1 92 ? 2.689 5.108 -17.434 1.00 81.19 92 ALA A CA 1
ATOM 688 C C . ALA A 1 92 ? 2.162 3.847 -18.162 1.00 81.19 92 ALA A C 1
ATOM 690 O O . ALA A 1 92 ? 1.043 3.421 -17.855 1.00 81.19 92 ALA A O 1
ATOM 691 N N . PRO A 1 93 ? 2.923 3.186 -19.060 1.00 78.94 93 PRO A N 1
ATOM 692 C CA . PRO A 1 93 ? 2.438 1.993 -19.764 1.00 78.94 93 PRO A CA 1
ATOM 693 C C . PRO A 1 93 ? 2.141 0.804 -18.833 1.00 78.94 93 PRO A C 1
ATOM 695 O O . PRO A 1 93 ? 1.124 0.117 -18.984 1.00 78.94 93 PRO A O 1
ATOM 698 N N . LEU A 1 94 ? 3.004 0.569 -17.837 1.00 81.19 94 LEU A N 1
ATOM 699 C CA . LEU A 1 94 ? 2.787 -0.488 -16.842 1.00 81.19 94 LEU A CA 1
ATOM 700 C C . LEU A 1 94 ? 1.719 -0.099 -15.826 1.00 81.19 94 LEU A C 1
ATOM 702 O O . LEU A 1 94 ? 0.928 -0.953 -15.435 1.00 81.19 94 LEU A O 1
ATOM 706 N N . ALA A 1 95 ? 1.647 1.175 -15.443 1.00 84.25 95 ALA A N 1
ATOM 707 C CA . ALA A 1 95 ? 0.620 1.679 -14.541 1.00 84.25 95 ALA A CA 1
ATOM 708 C C . ALA A 1 95 ? -0.790 1.444 -15.093 1.00 84.25 95 ALA A C 1
ATOM 710 O O . ALA A 1 95 ? -1.642 0.911 -14.386 1.00 84.25 95 ALA A O 1
ATOM 711 N N . ALA A 1 96 ? -1.023 1.751 -16.374 1.00 82.44 96 ALA A N 1
ATOM 712 C CA . ALA A 1 96 ? -2.301 1.483 -17.036 1.00 82.44 96 ALA A CA 1
ATOM 713 C C . ALA A 1 96 ? -2.648 -0.013 -17.039 1.00 82.44 96 ALA A C 1
ATOM 715 O O . ALA A 1 96 ? -3.787 -0.402 -16.766 1.00 82.44 96 ALA A O 1
ATOM 716 N N . SER A 1 97 ? -1.650 -0.861 -17.280 1.00 81.12 97 SER A N 1
ATOM 717 C CA . SER A 1 97 ? -1.831 -2.311 -17.274 1.00 81.12 97 SER A CA 1
ATOM 718 C C . SER A 1 97 ? -2.169 -2.828 -15.870 1.00 81.12 97 SER A C 1
ATOM 720 O O . SER A 1 97 ? -3.144 -3.564 -15.709 1.00 81.12 97 SER A O 1
ATOM 722 N N . LEU A 1 98 ? -1.442 -2.392 -14.835 1.00 85.12 98 LEU A N 1
ATOM 723 C CA . LEU A 1 98 ? -1.676 -2.778 -13.436 1.00 85.12 98 LEU A CA 1
ATOM 724 C C . LEU A 1 98 ? -3.026 -2.267 -12.924 1.00 85.12 98 LEU A C 1
ATOM 726 O O . LEU A 1 98 ? -3.749 -3.002 -12.249 1.00 85.12 98 LEU A O 1
ATOM 730 N N . GLN A 1 99 ? -3.402 -1.047 -13.314 1.00 84.50 99 GLN A N 1
ATOM 731 C CA . GLN A 1 99 ? -4.712 -0.467 -13.037 1.00 84.50 99 GLN A CA 1
ATOM 732 C C . GLN A 1 99 ? -5.829 -1.323 -13.638 1.00 84.50 99 GLN A C 1
ATOM 734 O O . GLN A 1 99 ? -6.778 -1.667 -12.935 1.00 84.50 99 GLN A O 1
ATOM 739 N N . SER A 1 100 ? -5.708 -1.719 -14.911 1.00 80.44 100 SER A N 1
ATOM 740 C CA . SER A 1 100 ? -6.701 -2.578 -15.574 1.00 80.44 100 SER A CA 1
ATOM 741 C C . SER A 1 100 ? -6.791 -3.973 -14.943 1.00 80.44 100 SER A C 1
ATOM 743 O O . SER A 1 100 ? -7.877 -4.542 -14.834 1.00 80.44 100 SER A O 1
ATOM 745 N N . ALA A 1 101 ? -5.666 -4.496 -14.445 1.00 79.69 101 ALA A N 1
ATOM 746 C CA . ALA A 1 101 ? -5.606 -5.751 -13.707 1.00 79.69 101 ALA A CA 1
ATOM 747 C C . ALA A 1 101 ? -6.137 -5.622 -12.265 1.00 79.69 101 ALA A C 1
ATOM 749 O O . ALA A 1 101 ? -6.400 -6.632 -11.609 1.00 79.69 101 ALA A O 1
ATOM 750 N N . GLY A 1 102 ? -6.342 -4.399 -11.763 1.00 78.31 102 GLY A N 1
ATOM 751 C CA . GLY A 1 102 ? -6.766 -4.115 -10.391 1.00 78.31 102 GLY A CA 1
ATOM 752 C C . GLY A 1 102 ? -5.737 -4.537 -9.347 1.00 78.31 102 GLY A C 1
ATOM 753 O O . GLY A 1 102 ? -6.097 -5.074 -8.296 1.00 78.31 102 GLY A O 1
ATOM 754 N N . ILE A 1 103 ? -4.460 -4.370 -9.679 1.00 85.12 103 ILE A N 1
ATOM 755 C CA . ILE A 1 103 ? -3.328 -4.683 -8.814 1.00 85.12 103 ILE A CA 1
ATOM 756 C C . ILE A 1 103 ? -2.890 -3.378 -8.159 1.00 85.12 103 ILE A C 1
ATOM 758 O O . ILE A 1 103 ? -2.713 -2.402 -8.879 1.00 85.12 103 ILE A O 1
ATOM 762 N N . PRO A 1 104 ? -2.727 -3.318 -6.828 1.00 88.25 104 PRO A N 1
ATOM 763 C CA . PRO A 1 104 ? -2.176 -2.135 -6.181 1.00 88.25 104 PRO A CA 1
ATOM 764 C C . PRO A 1 104 ? -0.715 -1.946 -6.573 1.00 88.25 104 PRO A C 1
ATOM 766 O O . PRO A 1 104 ? 0.052 -2.914 -6.623 1.00 88.25 104 PRO A O 1
ATOM 769 N N . PHE A 1 105 ? -0.309 -0.701 -6.811 1.00 89.88 105 PHE A N 1
ATOM 770 C CA . PHE A 1 105 ? 1.076 -0.391 -7.139 1.00 89.88 105 PHE A CA 1
ATOM 771 C C . PHE A 1 105 ? 1.555 0.946 -6.576 1.00 89.88 105 PHE A C 1
ATOM 773 O O . PHE A 1 105 ? 0.771 1.868 -6.362 1.00 89.88 105 PHE A O 1
ATOM 780 N N . VAL A 1 106 ? 2.864 1.042 -6.350 1.00 90.31 106 VAL A N 1
ATOM 781 C CA . VAL A 1 106 ? 3.564 2.249 -5.904 1.00 90.31 106 VAL A CA 1
ATOM 782 C C . VAL A 1 106 ? 4.507 2.715 -7.008 1.00 90.31 106 VAL A C 1
ATOM 784 O O . VAL A 1 106 ? 5.343 1.946 -7.481 1.00 90.31 106 VAL A O 1
ATOM 787 N N . MET A 1 107 ? 4.382 3.972 -7.419 1.00 89.50 107 MET A N 1
ATOM 788 C CA . MET A 1 107 ? 5.309 4.637 -8.329 1.00 89.50 107 MET A CA 1
ATOM 789 C C . MET A 1 107 ? 6.395 5.342 -7.521 1.00 89.50 107 MET A C 1
ATOM 791 O O . MET A 1 107 ? 6.092 6.257 -6.758 1.00 89.50 107 MET A O 1
ATOM 795 N N . PHE A 1 108 ? 7.647 4.940 -7.716 1.00 88.81 108 PHE A N 1
ATOM 796 C CA . PHE A 1 108 ? 8.823 5.562 -7.121 1.00 88.81 108 PHE A CA 1
ATOM 797 C C . PHE A 1 108 ? 9.620 6.262 -8.219 1.00 88.81 108 PHE A C 1
ATOM 799 O O . PHE A 1 108 ? 10.374 5.624 -8.946 1.00 88.81 108 PHE A O 1
ATOM 806 N N . THR A 1 109 ? 9.402 7.561 -8.418 1.00 83.56 109 THR A N 1
ATOM 807 C CA . THR A 1 109 ? 10.011 8.281 -9.549 1.00 83.56 109 THR A CA 1
ATOM 808 C C . THR A 1 109 ? 10.277 9.751 -9.221 1.00 83.56 109 THR A C 1
ATOM 810 O O . THR A 1 109 ? 9.773 10.286 -8.235 1.00 83.56 109 THR A O 1
ATOM 813 N N . GLN A 1 110 ? 11.130 10.401 -10.015 1.00 75.06 110 GLN A N 1
ATOM 814 C CA . GLN A 1 110 ? 11.575 11.785 -9.794 1.00 75.06 110 GLN A CA 1
ATOM 815 C C . GLN A 1 110 ? 10.539 12.838 -10.220 1.00 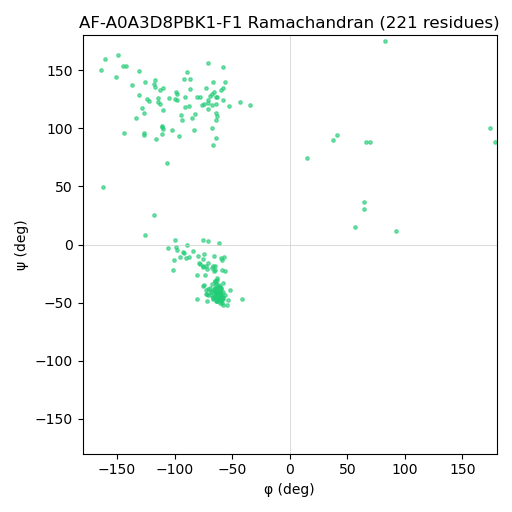75.06 110 GLN A C 1
ATOM 817 O O . GLN A 1 110 ? 10.658 14.000 -9.833 1.00 75.06 110 GLN A O 1
ATOM 822 N N . GLY A 1 111 ? 9.542 12.462 -11.027 1.00 64.62 111 GLY A N 1
ATOM 823 C CA . GLY A 1 111 ? 8.576 13.392 -11.613 1.00 64.62 111 GLY A CA 1
ATOM 824 C C . GLY A 1 111 ? 7.170 13.259 -11.036 1.00 64.62 111 GLY A C 1
ATOM 825 O O . GLY A 1 111 ? 6.624 12.160 -10.976 1.00 64.62 111 GLY A O 1
ATOM 826 N N . LEU A 1 112 ? 6.545 14.399 -10.718 1.00 56.38 112 LEU A N 1
ATOM 827 C CA . LEU A 1 112 ? 5.095 14.500 -10.543 1.00 56.38 112 LEU A CA 1
ATOM 828 C C . LEU A 1 112 ? 4.440 14.185 -11.886 1.00 56.38 112 LEU A C 1
ATOM 830 O O . LEU A 1 112 ? 4.269 15.071 -12.723 1.00 56.38 112 LEU A O 1
ATOM 834 N N . SER A 1 113 ? 4.111 12.919 -12.121 1.00 53.25 113 SER A N 1
ATOM 835 C CA . SER A 1 113 ? 3.306 12.584 -13.282 1.00 53.25 113 SER A CA 1
ATOM 836 C C . SER A 1 113 ? 1.909 13.176 -13.052 1.00 53.25 113 SER A C 1
ATOM 838 O O . SER A 1 113 ? 1.259 12.804 -12.071 1.00 53.25 113 SER A O 1
ATOM 840 N N . PRO A 1 114 ? 1.407 14.081 -13.916 1.00 53.62 114 PRO A N 1
ATOM 841 C CA . PRO A 1 114 ? 0.050 14.634 -13.809 1.00 53.62 114 PRO A CA 1
ATOM 842 C C . PRO A 1 114 ? -1.062 13.568 -13.929 1.00 53.62 114 PRO A C 1
ATOM 844 O O . PRO A 1 114 ? -2.238 13.899 -13.850 1.00 53.62 114 PRO A O 1
ATOM 847 N N . LEU A 1 115 ? -0.685 12.295 -14.091 1.00 54.34 115 LEU A N 1
ATOM 848 C CA . LEU A 1 115 ? -1.531 11.125 -14.310 1.00 54.34 115 LEU A CA 1
ATOM 849 C C . LEU A 1 115 ? -1.996 10.426 -13.018 1.00 54.34 115 LEU A C 1
ATOM 851 O O . LEU A 1 115 ? -2.707 9.431 -13.097 1.00 54.34 115 LEU A O 1
ATOM 855 N N . LEU A 1 116 ? -1.611 10.888 -11.819 1.00 55.69 116 LEU A N 1
ATOM 856 C CA . LEU A 1 116 ? -2.011 10.214 -10.567 1.00 55.69 116 LEU A CA 1
ATOM 857 C C . LEU A 1 116 ? -3.521 10.206 -10.326 1.00 55.69 116 LEU A C 1
ATOM 859 O O . LEU A 1 116 ? -4.036 9.276 -9.714 1.00 5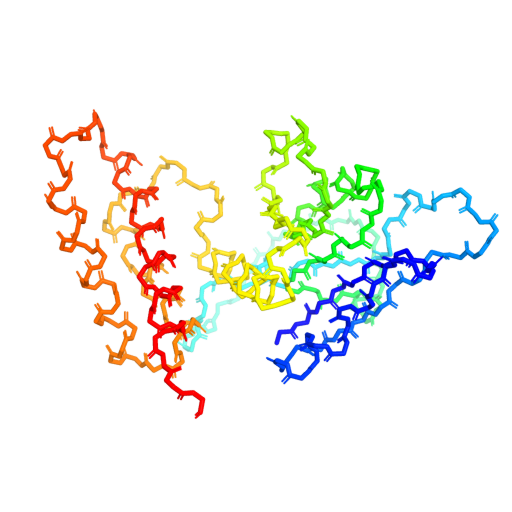5.69 116 LEU A O 1
ATOM 863 N N . VAL A 1 117 ? -4.226 11.213 -10.843 1.00 57.22 117 VAL A N 1
ATOM 864 C CA . VAL A 1 117 ? -5.690 11.305 -10.745 1.00 57.22 117 VAL A CA 1
ATOM 865 C C . VAL A 1 117 ? -6.376 10.170 -11.521 1.00 57.22 117 VAL A C 1
ATOM 867 O O . VAL A 1 117 ? -7.495 9.791 -11.182 1.00 57.22 117 VAL A O 1
ATOM 870 N N . ASP A 1 118 ? -5.692 9.571 -12.500 1.00 66.94 118 ASP A N 1
ATOM 871 C CA . ASP A 1 118 ? -6.259 8.547 -13.382 1.00 66.94 118 ASP A CA 1
ATOM 872 C C . ASP A 1 118 ? -6.085 7.113 -12.845 1.00 66.94 118 ASP A C 1
ATOM 874 O O . ASP A 1 118 ? -6.712 6.176 -13.349 1.00 66.94 118 ASP A O 1
ATOM 878 N N . TYR A 1 119 ? -5.264 6.916 -11.807 1.00 72.56 119 TYR A N 1
ATOM 879 C CA . TYR A 1 119 ? -4.925 5.590 -11.289 1.00 72.56 119 TYR A CA 1
ATOM 880 C C . TYR A 1 119 ? -5.425 5.379 -9.858 1.00 72.56 119 TYR A C 1
ATOM 882 O O . TYR A 1 119 ? -4.705 5.597 -8.887 1.00 72.56 119 TYR A O 1
ATOM 890 N N . ALA A 1 120 ? -6.647 4.857 -9.722 1.00 74.44 120 ALA A N 1
ATOM 891 C CA . ALA A 1 120 ? -7.244 4.538 -8.420 1.00 74.44 120 ALA A CA 1
ATOM 892 C C . ALA A 1 120 ? -6.427 3.529 -7.582 1.00 74.44 120 ALA A C 1
ATOM 894 O O . ALA A 1 120 ? -6.581 3.468 -6.363 1.00 74.44 120 ALA A O 1
ATOM 895 N N . HIS A 1 121 ? -5.572 2.725 -8.225 1.00 82.00 121 HIS A N 1
ATOM 896 C CA . HIS A 1 121 ? -4.725 1.733 -7.564 1.00 82.00 121 HIS A CA 1
ATOM 897 C C . HIS A 1 121 ? -3.269 2.170 -7.348 1.00 82.00 121 HIS A C 1
ATOM 899 O O . HIS A 1 121 ? -2.473 1.388 -6.815 1.00 82.00 121 HIS A O 1
ATOM 905 N N . ALA A 1 122 ? -2.930 3.412 -7.703 1.00 83.62 122 ALA A N 1
ATOM 906 C CA . ALA A 1 122 ? -1.587 3.957 -7.555 1.00 83.62 122 ALA A CA 1
ATOM 907 C C . ALA A 1 122 ? -1.379 4.671 -6.215 1.00 83.62 122 ALA A C 1
ATOM 909 O O . ALA A 1 122 ? -2.232 5.418 -5.743 1.00 83.62 122 ALA A O 1
ATOM 910 N N . CYS A 1 123 ? -0.181 4.515 -5.661 1.00 85.88 123 CYS A N 1
ATOM 911 C CA . CYS A 1 123 ? 0.408 5.428 -4.687 1.00 85.88 123 CYS A CA 1
ATOM 912 C C . CYS A 1 123 ? 1.677 6.034 -5.303 1.00 85.88 123 CYS A C 1
ATOM 914 O O . CYS A 1 123 ? 2.408 5.335 -6.003 1.00 85.88 123 CYS A O 1
ATOM 916 N N . TYR A 1 124 ? 1.949 7.317 -5.072 1.00 86.25 124 TYR A N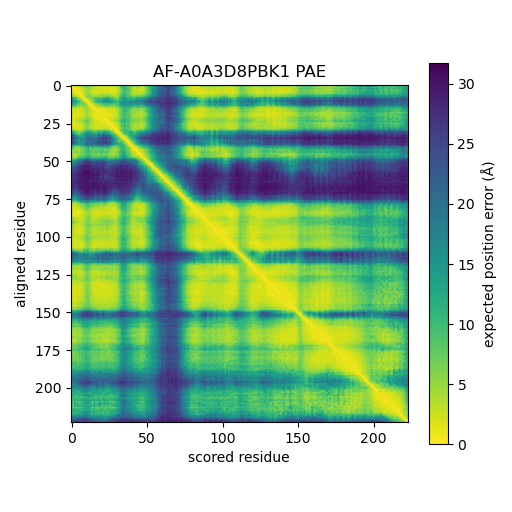 1
ATOM 917 C CA . TYR A 1 124 ? 3.152 7.981 -5.579 1.00 86.25 124 TYR A CA 1
ATOM 918 C C . TYR A 1 124 ? 4.089 8.360 -4.451 1.00 86.25 124 TYR A C 1
ATOM 920 O O . TYR A 1 124 ? 3.674 8.972 -3.468 1.00 86.25 124 TYR A O 1
ATOM 928 N N . VAL A 1 125 ? 5.361 8.036 -4.648 1.00 86.00 125 VAL A N 1
ATOM 929 C CA . VAL A 1 125 ? 6.451 8.393 -3.755 1.00 86.00 125 VAL A CA 1
ATOM 930 C C . VAL A 1 125 ? 7.543 9.060 -4.587 1.00 86.00 125 VAL A C 1
ATOM 932 O O . VAL A 1 125 ? 8.109 8.423 -5.481 1.00 86.00 125 VAL A O 1
ATOM 935 N N . PRO A 1 126 ? 7.865 10.332 -4.315 1.00 85.00 126 PRO A N 1
ATOM 936 C CA . PRO A 1 126 ? 9.008 10.974 -4.931 1.00 85.00 126 PRO A CA 1
ATOM 937 C C . PRO A 1 126 ? 10.300 10.227 -4.601 1.00 85.00 126 PRO A C 1
ATOM 939 O O . PRO A 1 126 ? 10.592 9.939 -3.441 1.00 85.00 126 PRO A O 1
ATOM 942 N N . SER A 1 127 ? 11.133 9.961 -5.605 1.00 83.75 127 SER A N 1
ATOM 943 C CA . SER A 1 127 ? 12.357 9.191 -5.360 1.00 83.75 127 SER A CA 1
ATOM 944 C C . SER A 1 127 ? 13.390 9.914 -4.484 1.00 83.75 127 SER A C 1
ATOM 946 O O . SER A 1 127 ? 14.289 9.278 -3.938 1.00 83.75 127 SER A O 1
ATOM 948 N N . HIS A 1 128 ? 13.277 11.240 -4.344 1.00 82.88 128 HIS A N 1
ATOM 949 C CA . HIS A 1 128 ? 14.145 12.040 -3.476 1.00 82.88 128 HIS A CA 1
ATOM 950 C C . HIS A 1 128 ? 13.853 11.855 -1.981 1.00 82.88 128 HIS A C 1
ATOM 952 O O . HIS A 1 128 ? 14.733 12.141 -1.173 1.00 82.88 128 HIS A O 1
ATOM 958 N N . ASP A 1 129 ? 12.678 11.329 -1.616 1.00 82.62 129 ASP A N 1
ATOM 959 C CA . ASP A 1 129 ? 12.342 10.981 -0.227 1.00 82.62 129 ASP A CA 1
ATOM 960 C C . ASP A 1 129 ? 13.054 9.695 0.236 1.00 82.62 129 ASP A C 1
ATOM 962 O O . ASP A 1 129 ? 13.034 9.337 1.414 1.00 82.62 129 ASP A O 1
ATOM 966 N N . GLY A 1 130 ? 13.722 9.004 -0.692 1.00 85.12 130 GLY A N 1
ATOM 967 C CA . GLY A 1 130 ? 14.558 7.847 -0.412 1.00 85.12 130 GLY A CA 1
ATOM 968 C C . GLY A 1 130 ? 13.792 6.524 -0.277 1.00 85.12 130 GLY A C 1
ATOM 969 O O . GLY A 1 130 ? 12.559 6.466 -0.331 1.00 85.12 130 GLY A O 1
ATOM 970 N N . PRO A 1 131 ? 14.529 5.412 -0.116 1.00 84.88 131 PRO A N 1
ATOM 971 C CA . PRO A 1 131 ? 13.950 4.069 -0.092 1.00 84.88 131 PRO A CA 1
ATOM 972 C C . PRO A 1 131 ? 13.145 3.780 1.191 1.00 84.88 131 PRO A C 1
ATOM 974 O O . PRO A 1 131 ? 12.259 2.926 1.188 1.00 84.88 131 PRO A O 1
ATOM 977 N N . GLU A 1 132 ? 13.390 4.525 2.271 1.00 84.56 132 GLU A N 1
ATOM 978 C CA . GLU A 1 132 ? 12.606 4.486 3.514 1.00 84.56 132 GLU A CA 1
ATOM 979 C C . GLU A 1 132 ? 11.156 4.935 3.298 1.00 84.56 132 GLU A C 1
ATOM 981 O O . GLU A 1 132 ? 10.215 4.280 3.769 1.00 84.56 132 GLU A O 1
ATOM 986 N N . ALA A 1 133 ? 10.969 6.032 2.559 1.00 84.25 133 ALA A N 1
ATOM 987 C CA . ALA A 1 133 ? 9.654 6.539 2.187 1.00 84.25 133 ALA A CA 1
ATOM 988 C C . ALA A 1 133 ? 8.930 5.545 1.273 1.00 84.25 133 ALA A C 1
ATOM 990 O O . ALA A 1 133 ? 7.760 5.237 1.504 1.00 84.25 133 ALA A O 1
ATOM 991 N N . LEU A 1 134 ? 9.650 4.946 0.316 1.00 87.56 134 LEU A N 1
ATOM 992 C CA . LEU A 1 134 ? 9.119 3.881 -0.534 1.00 87.56 134 LEU A CA 1
ATOM 993 C C . LEU A 1 134 ? 8.632 2.682 0.283 1.00 87.56 134 LEU A C 1
ATOM 995 O O . LEU A 1 134 ? 7.493 2.253 0.121 1.00 87.56 134 LEU A O 1
ATOM 999 N N . ALA A 1 135 ? 9.463 2.145 1.178 1.00 85.44 135 ALA A N 1
ATOM 1000 C CA . ALA A 1 135 ? 9.079 1.005 2.007 1.00 85.44 135 ALA A CA 1
ATOM 1001 C C . ALA A 1 135 ? 7.869 1.330 2.895 1.00 85.44 135 ALA A C 1
ATOM 1003 O O . ALA A 1 135 ? 6.996 0.486 3.098 1.00 85.44 135 ALA A O 1
ATOM 1004 N N . SER A 1 136 ? 7.793 2.563 3.399 1.00 83.69 136 SER A N 1
ATOM 1005 C CA . SER A 1 136 ? 6.665 3.034 4.203 1.00 83.69 136 SER A CA 1
ATOM 1006 C C . SER A 1 136 ? 5.375 3.119 3.386 1.00 83.69 136 SER A C 1
ATOM 1008 O O . SER A 1 136 ? 4.351 2.603 3.827 1.00 83.69 136 SER A O 1
ATOM 1010 N N . ALA A 1 137 ? 5.434 3.670 2.174 1.00 86.12 137 ALA A N 1
ATOM 1011 C CA . ALA A 1 137 ? 4.300 3.723 1.257 1.00 86.12 137 ALA A CA 1
ATOM 1012 C C . ALA A 1 137 ? 3.854 2.332 0.795 1.00 86.12 137 ALA A C 1
ATOM 1014 O O . ALA A 1 137 ? 2.664 2.050 0.747 1.00 86.12 137 ALA A O 1
ATOM 1015 N N . VAL A 1 138 ? 4.794 1.428 0.515 1.00 87.50 138 VAL A N 1
ATOM 1016 C CA . VAL A 1 138 ? 4.516 0.025 0.170 1.00 87.50 138 VAL A CA 1
ATOM 1017 C C . VAL A 1 138 ? 3.762 -0.674 1.303 1.00 87.50 138 VAL A C 1
ATOM 1019 O O . VAL A 1 138 ? 2.732 -1.303 1.054 1.00 87.50 138 VAL A O 1
ATOM 1022 N N . LEU A 1 139 ? 4.236 -0.544 2.546 1.00 84.69 139 LEU A N 1
ATOM 1023 C CA . LEU A 1 139 ? 3.569 -1.113 3.723 1.00 84.69 139 LEU A CA 1
ATOM 1024 C C . LEU A 1 139 ? 2.165 -0.543 3.902 1.00 84.69 139 LEU A C 1
ATOM 1026 O O . LEU A 1 139 ? 1.214 -1.291 4.124 1.00 84.69 139 LEU A O 1
ATOM 1030 N N . LEU A 1 140 ? 2.040 0.772 3.773 1.00 83.38 140 LEU A N 1
ATOM 1031 C CA . LEU A 1 140 ? 0.789 1.485 3.930 1.00 83.38 140 LEU A CA 1
ATOM 1032 C C . LEU A 1 140 ? -0.239 1.100 2.865 1.00 83.38 140 LEU A C 1
ATOM 1034 O O . LEU A 1 140 ? -1.370 0.750 3.196 1.00 83.38 140 LEU A O 1
ATOM 1038 N N . HIS A 1 141 ? 0.169 1.095 1.598 1.00 85.38 141 HIS A N 1
ATOM 1039 C CA . HIS A 1 141 ? -0.684 0.719 0.472 1.00 85.38 141 HIS A CA 1
ATOM 1040 C C . HIS A 1 141 ? -1.149 -0.730 0.612 1.00 85.38 141 HIS A C 1
ATOM 1042 O O . HIS A 1 141 ? -2.325 -1.038 0.458 1.00 85.38 141 HIS A O 1
ATOM 1048 N N . THR A 1 142 ? -0.255 -1.621 1.036 1.00 84.38 142 THR A N 1
ATOM 1049 C CA . THR A 1 142 ? -0.592 -3.019 1.340 1.00 84.38 142 THR A CA 1
ATOM 1050 C C . THR A 1 142 ? -1.602 -3.128 2.492 1.00 84.38 142 THR A C 1
ATOM 1052 O O . THR A 1 142 ? -2.559 -3.900 2.408 1.00 84.38 142 THR A O 1
ATOM 1055 N N . ALA A 1 143 ? -1.433 -2.339 3.558 1.00 82.94 143 ALA A N 1
ATOM 1056 C CA . ALA A 1 143 ? -2.333 -2.323 4.713 1.00 82.94 143 ALA A CA 1
ATOM 1057 C C . ALA A 1 143 ? -3.730 -1.800 4.346 1.00 82.94 143 ALA A C 1
ATOM 1059 O O . ALA A 1 143 ? -4.735 -2.413 4.711 1.00 82.94 143 ALA A O 1
ATOM 1060 N N . LEU A 1 144 ? -3.795 -0.707 3.580 1.00 81.44 144 LEU A N 1
ATOM 1061 C CA . LEU A 1 144 ? -5.032 -0.139 3.042 1.00 81.44 144 LEU A CA 1
ATOM 1062 C C . LEU A 1 144 ? -5.783 -1.159 2.195 1.00 81.44 144 LEU A C 1
ATOM 1064 O O . LEU A 1 144 ? -7.000 -1.325 2.352 1.00 81.44 144 LEU A O 1
ATOM 1068 N N . TYR A 1 145 ? -5.050 -1.868 1.332 1.00 81.38 145 TYR A N 1
ATOM 1069 C CA . TYR A 1 145 ? -5.654 -2.848 0.446 1.00 81.38 145 TYR A CA 1
ATOM 1070 C C . TYR A 1 145 ? -6.133 -4.091 1.192 1.00 81.38 145 TYR A C 1
ATOM 1072 O O . TYR A 1 145 ? -7.261 -4.553 1.010 1.00 81.38 145 TYR A O 1
ATOM 1080 N N . GLY A 1 146 ? -5.313 -4.597 2.113 1.00 76.88 146 GLY A N 1
ATOM 1081 C CA . GLY A 1 146 ? -5.669 -5.715 2.983 1.00 76.88 146 GLY A CA 1
ATOM 1082 C C . GLY A 1 146 ? -6.843 -5.417 3.919 1.00 76.88 146 GLY A C 1
ATOM 1083 O O . GLY A 1 146 ? -7.606 -6.327 4.240 1.00 76.88 146 GLY A O 1
ATOM 1084 N N . ALA A 1 147 ? -7.019 -4.158 4.325 1.00 77.31 147 ALA A N 1
ATOM 1085 C CA . ALA A 1 147 ? -8.146 -3.711 5.138 1.00 77.31 147 ALA A CA 1
ATOM 1086 C C . ALA A 1 147 ? -9.405 -3.390 4.314 1.00 77.31 147 ALA A C 1
ATOM 1088 O 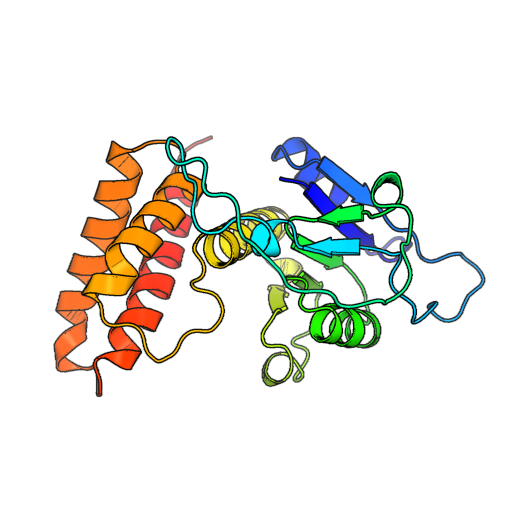O . ALA A 1 147 ? -10.450 -3.091 4.894 1.00 77.31 147 ALA A O 1
ATOM 1089 N N . GLY A 1 148 ? -9.335 -3.429 2.978 1.00 75.62 148 GLY A N 1
ATOM 1090 C CA . GLY A 1 148 ? -10.455 -3.079 2.104 1.00 75.62 148 GLY A CA 1
ATOM 1091 C C . GLY A 1 148 ? -10.863 -1.607 2.211 1.00 75.62 148 GLY A C 1
ATOM 1092 O O . GLY A 1 148 ? -12.042 -1.290 2.063 1.00 75.62 148 GLY A O 1
ATOM 1093 N N . LEU A 1 149 ? -9.915 -0.714 2.506 1.00 75.00 149 LEU A N 1
ATOM 1094 C CA . LEU A 1 149 ? -10.135 0.738 2.603 1.00 75.00 149 LEU A CA 1
ATOM 1095 C C . LEU A 1 149 ? -9.883 1.466 1.272 1.00 75.00 149 LEU A C 1
ATOM 1097 O O . LEU A 1 149 ? -10.183 2.645 1.140 1.00 75.00 149 LEU A O 1
ATOM 1101 N N . GLN A 1 150 ? -9.370 0.741 0.277 1.00 66.56 150 GLN A N 1
ATOM 1102 C CA . GLN A 1 150 ? -8.854 1.261 -0.987 1.00 66.56 150 GLN A CA 1
ATOM 1103 C C . GLN A 1 150 ? -9.842 2.087 -1.835 1.00 66.56 150 GLN A C 1
ATOM 1105 O O . GLN A 1 150 ? -9.396 3.009 -2.507 1.00 66.56 150 GLN A O 1
ATOM 1110 N N . CYS A 1 151 ? -11.155 1.801 -1.830 1.00 53.78 151 CYS A N 1
ATOM 1111 C CA . CYS A 1 151 ? -12.113 2.443 -2.754 1.00 53.78 151 CYS A CA 1
ATOM 1112 C C . CYS A 1 151 ? -13.600 2.332 -2.324 1.00 53.78 151 CYS A C 1
ATOM 1114 O O . CYS A 1 151 ? -14.431 1.922 -3.134 1.00 53.78 151 CYS A O 1
ATOM 1116 N N . THR A 1 152 ? -13.993 2.647 -1.085 1.00 52.88 152 THR A N 1
ATOM 1117 C CA . THR A 1 152 ? -15.428 2.599 -0.704 1.00 52.88 152 THR A CA 1
ATOM 1118 C C . THR A 1 152 ? -15.921 3.912 -0.090 1.00 52.88 152 THR A C 1
ATOM 1120 O O . THR A 1 152 ? -15.784 4.095 1.119 1.00 52.88 152 THR A O 1
ATOM 1123 N N . PRO A 1 153 ? -16.532 4.809 -0.893 1.00 52.75 153 PRO A N 1
ATOM 1124 C CA . PRO A 1 153 ? -17.063 6.100 -0.435 1.00 52.75 153 PRO A CA 1
ATOM 1125 C C . PRO A 1 153 ? -18.384 6.005 0.357 1.00 52.75 153 PRO A C 1
ATOM 1127 O O . PRO A 1 153 ? -18.951 7.032 0.725 1.00 52.75 153 PRO A O 1
ATOM 1130 N N . GLU A 1 154 ? -18.886 4.795 0.625 1.00 57.66 154 GLU A N 1
ATOM 1131 C CA . GLU A 1 154 ? -20.198 4.554 1.248 1.00 57.66 154 GLU A CA 1
ATOM 1132 C C . GLU A 1 154 ? -20.110 3.829 2.599 1.00 57.66 154 GLU A C 1
ATOM 1134 O O . GLU A 1 154 ? -21.043 3.137 2.990 1.00 57.66 154 GLU A O 1
ATOM 1139 N N . MET A 1 155 ? -18.989 3.952 3.313 1.00 65.44 155 MET A N 1
ATOM 1140 C CA . MET A 1 155 ? -18.850 3.343 4.636 1.00 65.44 155 MET A CA 1
ATOM 1141 C C . MET A 1 155 ? -19.096 4.351 5.746 1.00 65.44 155 MET A C 1
ATOM 1143 O O . MET A 1 155 ? -18.507 5.430 5.776 1.00 65.44 155 MET A O 1
ATOM 1147 N N . THR A 1 156 ? -19.932 3.966 6.700 1.00 72.12 156 THR A N 1
ATOM 1148 C CA . THR A 1 156 ? -20.077 4.696 7.958 1.00 72.12 156 THR A CA 1
ATOM 1149 C C . THR A 1 156 ? -18.830 4.516 8.824 1.00 72.12 156 THR A C 1
ATOM 1151 O O . THR A 1 156 ? -18.126 3.508 8.730 1.00 72.12 156 THR A O 1
ATOM 1154 N N . VAL A 1 157 ? -18.580 5.453 9.743 1.00 71.06 157 VAL A N 1
ATOM 1155 C CA . VAL A 1 157 ? -17.473 5.354 10.716 1.00 71.06 157 VAL A CA 1
ATOM 1156 C C . VAL A 1 157 ? -17.503 4.012 11.463 1.00 71.06 157 VAL A C 1
ATOM 1158 O O . VAL A 1 157 ? -16.467 3.379 11.650 1.00 71.06 157 VAL A O 1
ATOM 1161 N N . MET A 1 158 ? -18.696 3.522 11.815 1.00 75.50 158 MET A N 1
ATOM 1162 C CA . MET A 1 158 ? -18.880 2.234 12.494 1.00 75.50 158 MET A CA 1
ATOM 1163 C C . MET A 1 158 ? -18.394 1.041 11.664 1.00 75.50 158 MET A C 1
ATOM 1165 O O . MET A 1 158 ? -17.823 0.102 12.218 1.00 75.50 158 MET A O 1
ATOM 1169 N N . GLU A 1 159 ? -18.577 1.077 10.346 1.00 75.75 159 GLU A N 1
ATOM 1170 C CA . GLU A 1 159 ? -18.107 0.026 9.440 1.00 75.75 159 GLU A CA 1
ATOM 1171 C C . GLU A 1 159 ? -16.613 0.174 9.113 1.00 75.75 159 GLU A C 1
ATOM 1173 O O . GLU A 1 159 ? -15.938 -0.818 8.829 1.00 75.75 159 GLU A O 1
ATOM 1178 N N . MET A 1 160 ? -16.074 1.396 9.188 1.00 75.44 160 MET A N 1
ATOM 1179 C CA . MET A 1 160 ? -14.644 1.666 9.010 1.00 75.44 160 MET A CA 1
ATOM 1180 C C . MET A 1 160 ? -13.812 1.233 10.217 1.00 75.44 160 MET A C 1
ATOM 1182 O O . MET A 1 160 ? -12.696 0.755 10.039 1.00 75.44 160 MET A O 1
ATOM 1186 N N . MET A 1 161 ? -14.336 1.347 11.439 1.00 80.62 161 MET A N 1
ATOM 1187 C CA . MET A 1 161 ? -13.575 1.090 12.668 1.00 80.62 161 MET A CA 1
ATOM 1188 C C . MET A 1 161 ? -12.880 -0.283 12.727 1.00 80.62 161 MET A C 1
ATOM 1190 O O . MET A 1 161 ? -11.686 -0.329 13.036 1.00 80.62 161 MET A O 1
ATOM 1194 N N . PRO A 1 162 ? -13.546 -1.411 12.408 1.00 82.75 162 PRO A N 1
ATOM 1195 C CA . PRO A 1 162 ? -12.875 -2.709 12.345 1.00 82.75 162 PRO A CA 1
ATOM 1196 C C . PRO A 1 162 ? -11.757 -2.755 11.294 1.00 82.75 162 PRO A C 1
ATOM 1198 O O . PRO A 1 162 ? -10.725 -3.384 11.523 1.00 82.75 162 PRO A O 1
ATOM 1201 N N . ARG A 1 163 ? -11.934 -2.058 10.163 1.00 82.75 163 ARG A N 1
ATOM 1202 C CA . ARG A 1 163 ? -10.955 -1.995 9.066 1.00 82.75 163 ARG A CA 1
ATOM 1203 C C . ARG A 1 163 ? -9.742 -1.145 9.437 1.00 82.75 163 ARG A C 1
ATOM 1205 O O . ARG A 1 163 ? -8.618 -1.570 9.201 1.00 82.75 163 ARG A O 1
ATOM 1212 N N . LEU A 1 164 ? -9.957 -0.000 10.085 1.00 81.81 164 LEU A N 1
ATOM 1213 C CA . LEU A 1 164 ? -8.891 0.868 10.594 1.00 81.81 164 LEU A CA 1
ATOM 1214 C C . LEU A 1 164 ? -8.044 0.144 11.648 1.00 81.81 164 LEU A C 1
ATOM 1216 O O . LEU A 1 164 ? -6.819 0.200 11.593 1.00 81.81 164 LEU A O 1
ATOM 1220 N N . ARG A 1 165 ? -8.670 -0.630 12.546 1.00 82.50 165 ARG A N 1
ATOM 1221 C CA . ARG A 1 165 ? -7.932 -1.496 13.484 1.00 82.50 165 ARG A CA 1
ATOM 1222 C C . ARG A 1 165 ? -7.150 -2.596 12.775 1.00 82.50 165 ARG A C 1
ATOM 1224 O O . ARG A 1 165 ? -6.012 -2.861 13.146 1.00 82.50 165 ARG A O 1
ATOM 1231 N N . ALA A 1 166 ? -7.728 -3.236 11.757 1.00 82.25 166 ALA A N 1
ATOM 1232 C CA . ALA A 1 166 ? -7.019 -4.246 10.969 1.00 82.25 166 ALA A CA 1
ATOM 1233 C C . ALA A 1 166 ? -5.792 -3.650 10.254 1.00 82.25 166 ALA A C 1
ATOM 1235 O O . ALA A 1 166 ? -4.711 -4.236 10.294 1.00 82.25 166 ALA A O 1
ATOM 1236 N N . MET A 1 167 ? -5.941 -2.456 9.677 1.00 83.25 167 MET A N 1
ATOM 1237 C CA . MET A 1 167 ? -4.851 -1.689 9.075 1.00 83.25 167 MET A CA 1
ATOM 1238 C C . MET A 1 167 ? -3.768 -1.348 10.110 1.00 83.25 167 MET A C 1
ATOM 1240 O O . MET A 1 167 ? -2.597 -1.645 9.888 1.00 83.25 167 MET A O 1
ATOM 1244 N N . ALA A 1 168 ? -4.140 -0.798 11.268 1.00 79.75 168 ALA A N 1
ATOM 1245 C CA . ALA A 1 168 ? -3.194 -0.446 12.327 1.00 79.75 168 ALA A CA 1
ATOM 1246 C C . ALA A 1 168 ? -2.431 -1.668 12.867 1.00 79.75 168 ALA A C 1
ATOM 1248 O O . ALA A 1 168 ? -1.216 -1.613 13.051 1.00 79.75 168 ALA A O 1
ATOM 1249 N N . ARG A 1 169 ? -3.108 -2.810 13.040 1.00 83.75 169 ARG A N 1
ATOM 1250 C CA . ARG A 1 169 ? -2.468 -4.071 13.456 1.00 83.75 169 ARG A CA 1
ATOM 1251 C C . ARG A 1 169 ? -1.476 -4.581 12.423 1.00 83.75 169 ARG A C 1
ATOM 1253 O O . ARG A 1 169 ? -0.418 -5.073 12.802 1.00 83.75 169 ARG A O 1
ATOM 1260 N N . TYR A 1 170 ? -1.784 -4.433 11.137 1.00 82.38 170 TYR A N 1
ATOM 1261 C CA . TYR A 1 170 ? -0.844 -4.769 10.071 1.00 82.38 170 TYR A CA 1
ATOM 1262 C C . TYR A 1 170 ? 0.415 -3.888 10.124 1.00 82.38 170 TYR A C 1
ATOM 1264 O O . TYR A 1 170 ? 1.527 -4.390 9.962 1.00 82.38 170 TYR A O 1
ATOM 1272 N N . LEU A 1 171 ? 0.247 -2.588 10.383 1.00 77.62 171 LEU A N 1
ATOM 1273 C CA . LEU A 1 171 ? 1.341 -1.611 10.413 1.00 77.62 171 LEU A CA 1
ATOM 1274 C C . LEU A 1 171 ? 2.243 -1.734 11.644 1.00 77.62 171 LEU A C 1
ATOM 1276 O O . LEU A 1 171 ? 3.456 -1.552 11.534 1.00 77.62 171 LEU A O 1
ATOM 1280 N N . VAL A 1 172 ? 1.661 -1.996 12.815 1.00 79.56 172 VAL A N 1
ATOM 1281 C CA . VAL A 1 172 ? 2.379 -1.945 14.098 1.00 79.56 172 VAL A CA 1
ATOM 1282 C C . VAL A 1 172 ? 2.756 -3.336 14.615 1.00 79.56 172 VAL A C 1
ATOM 1284 O O . VAL A 1 172 ? 3.700 -3.456 15.390 1.00 79.56 172 VAL A O 1
ATOM 1287 N N . GLN A 1 173 ? 2.063 -4.389 14.164 1.00 75.81 173 GLN A N 1
ATOM 1288 C CA . GLN A 1 173 ? 2.248 -5.786 14.595 1.00 75.81 173 GLN A CA 1
ATOM 1289 C C . GLN A 1 173 ? 2.098 -6.016 16.114 1.00 75.81 173 GLN A C 1
ATOM 1291 O O . GLN A 1 173 ? 2.439 -7.082 16.619 1.00 75.81 173 GLN A O 1
ATOM 1296 N N . ASP A 1 174 ? 1.527 -5.044 16.828 1.00 78.62 174 ASP A N 1
ATOM 1297 C CA . ASP A 1 174 ? 1.189 -5.085 18.250 1.00 78.62 174 ASP A CA 1
ATOM 1298 C C . ASP A 1 174 ? -0.260 -4.610 18.417 1.00 78.62 174 ASP A C 1
ATOM 1300 O O . ASP A 1 174 ? -0.648 -3.572 17.880 1.00 78.62 174 ASP A O 1
ATOM 1304 N N . GLY A 1 175 ? -1.075 -5.397 19.124 1.00 77.56 175 GLY A N 1
ATOM 1305 C CA . GLY A 1 175 ? -2.502 -5.122 19.279 1.00 77.56 175 GLY A CA 1
ATOM 1306 C C . GLY A 1 175 ? -2.805 -3.880 20.116 1.00 77.56 175 GLY A C 1
ATOM 1307 O O . GLY A 1 175 ? -3.704 -3.128 19.749 1.00 77.56 175 GLY A O 1
ATOM 1308 N N . ALA A 1 176 ? -2.053 -3.651 21.196 1.00 82.44 176 ALA A N 1
ATOM 1309 C CA . ALA A 1 176 ? -2.269 -2.513 22.085 1.00 82.44 176 ALA A CA 1
ATOM 1310 C C . ALA A 1 176 ? -1.845 -1.213 21.397 1.00 82.44 176 ALA A C 1
ATOM 1312 O O . ALA A 1 176 ? -2.638 -0.281 21.303 1.00 82.44 176 ALA A O 1
ATOM 1313 N N . LEU A 1 177 ? -0.650 -1.198 20.799 1.00 80.94 177 LEU A N 1
ATOM 1314 C CA . LEU A 1 177 ? -0.162 -0.024 20.071 1.00 80.94 177 LEU A CA 1
ATOM 1315 C C . LEU A 1 177 ? -1.006 0.293 18.826 1.00 80.94 177 LEU A C 1
ATOM 1317 O O . LEU A 1 177 ? -1.128 1.452 18.440 1.00 80.94 177 LEU A O 1
ATOM 1321 N N . ALA A 1 178 ? -1.584 -0.721 18.176 1.00 77.81 178 ALA A N 1
ATOM 1322 C CA . ALA A 1 178 ? -2.498 -0.510 17.058 1.00 77.81 178 ALA A CA 1
ATOM 1323 C C . ALA A 1 178 ? -3.819 0.134 17.498 1.00 77.81 178 ALA A C 1
ATOM 1325 O O . ALA A 1 178 ? -4.334 1.003 16.795 1.00 77.81 178 ALA A O 1
ATOM 1326 N N . ASP A 1 179 ? -4.375 -0.286 18.635 1.00 82.50 179 ASP A N 1
ATOM 1327 C CA . ASP A 1 179 ? -5.600 0.309 19.169 1.00 82.50 179 ASP A CA 1
ATOM 1328 C C . ASP A 1 179 ? -5.344 1.748 19.660 1.00 82.50 179 ASP A C 1
ATOM 1330 O O . ASP A 1 179 ? -6.166 2.623 19.377 1.00 82.50 179 ASP A O 1
ATOM 1334 N N . ASP A 1 180 ? -4.182 2.018 20.269 1.00 86.31 180 ASP A N 1
ATOM 1335 C CA . ASP A 1 180 ? -3.732 3.371 20.635 1.00 86.31 180 ASP A CA 1
ATOM 1336 C C . ASP A 1 180 ? -3.578 4.269 19.396 1.00 86.31 180 ASP A C 1
ATOM 1338 O O . ASP A 1 180 ? -4.108 5.376 19.357 1.00 86.31 180 ASP A O 1
ATOM 1342 N N . LEU A 1 181 ? -2.946 3.769 18.325 1.00 82.50 181 LEU A N 1
ATOM 1343 C CA . LEU A 1 181 ? -2.789 4.503 17.062 1.00 82.50 181 LEU A CA 1
ATOM 1344 C C . LEU A 1 181 ? -4.142 4.917 16.458 1.00 82.50 181 LEU A C 1
ATOM 1346 O O . LEU A 1 181 ? -4.290 6.025 15.939 1.00 82.50 181 LEU A O 1
ATOM 1350 N N . VAL A 1 182 ? -5.137 4.028 16.510 1.00 84.31 182 VAL A N 1
ATOM 1351 C CA . VAL A 1 182 ? -6.491 4.331 16.025 1.00 84.31 182 VAL A CA 1
ATOM 1352 C C . VAL A 1 182 ? -7.201 5.316 16.956 1.00 84.31 182 VAL A C 1
ATOM 1354 O O . VAL A 1 182 ? -7.917 6.192 16.467 1.00 84.31 182 VAL A O 1
ATOM 1357 N N . ALA A 1 183 ? -7.013 5.197 18.272 1.00 85.12 183 ALA A N 1
ATOM 1358 C CA . ALA A 1 183 ? -7.572 6.129 19.248 1.00 85.12 183 ALA A CA 1
ATOM 1359 C C . ALA A 1 183 ? -7.022 7.551 19.050 1.00 85.12 183 ALA A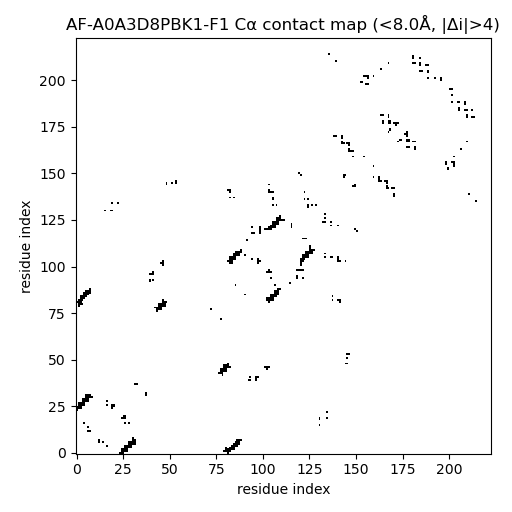 C 1
ATOM 1361 O O . ALA A 1 183 ? -7.813 8.488 18.938 1.00 85.12 183 ALA A O 1
ATOM 1362 N N . ASP A 1 184 ? -5.705 7.699 18.885 1.00 84.50 184 ASP A N 1
ATOM 1363 C CA . ASP A 1 184 ? -5.048 8.984 18.615 1.00 84.50 184 ASP A CA 1
ATOM 1364 C C . ASP A 1 184 ? -5.559 9.618 17.310 1.00 84.50 184 ASP A C 1
ATOM 1366 O O . ASP A 1 184 ? -5.820 10.823 17.240 1.00 84.50 184 ASP A O 1
ATOM 1370 N N . ALA A 1 185 ? -5.735 8.808 16.259 1.00 82.62 185 ALA A N 1
ATOM 1371 C CA . ALA A 1 185 ? -6.269 9.279 14.984 1.00 82.62 185 ALA A CA 1
ATOM 1372 C C . ALA A 1 185 ? -7.725 9.755 15.105 1.00 82.62 185 ALA A C 1
ATOM 1374 O O . ALA A 1 185 ? -8.089 10.781 14.526 1.00 82.62 185 ALA A O 1
ATOM 1375 N N . LEU A 1 186 ? -8.555 9.048 15.879 1.00 80.25 186 LEU A N 1
ATOM 1376 C CA . LEU A 1 186 ? -9.925 9.469 16.175 1.00 80.25 186 LEU A CA 1
ATOM 1377 C C . LEU A 1 186 ? -9.954 10.769 16.975 1.00 80.25 186 LEU A C 1
ATOM 1379 O O . LEU A 1 186 ? -10.723 11.664 16.633 1.00 80.25 186 LEU A O 1
ATOM 1383 N N . GLU A 1 187 ? -9.117 10.905 18.003 1.00 83.94 187 GLU A N 1
ATOM 1384 C CA . GLU A 1 187 ? -9.050 12.117 18.823 1.00 83.94 187 GLU A CA 1
ATOM 1385 C C . GLU A 1 187 ? -8.671 13.344 17.980 1.00 83.94 187 GLU A C 1
ATOM 1387 O O . GLU A 1 187 ? -9.332 14.385 18.049 1.00 83.94 187 GLU A O 1
ATOM 1392 N N . GLN A 1 188 ? -7.680 13.204 17.094 1.00 79.44 188 GLN A N 1
ATOM 1393 C CA . GLN A 1 188 ? -7.314 14.267 16.155 1.00 79.44 188 GLN A CA 1
ATOM 1394 C C . GLN A 1 188 ? -8.431 14.571 15.145 1.00 79.44 188 GLN A C 1
ATOM 1396 O O . GLN A 1 188 ? -8.666 15.739 14.825 1.00 79.44 188 GLN A O 1
ATOM 1401 N N . ALA A 1 189 ? -9.164 13.556 14.677 1.00 74.75 189 ALA A N 1
ATOM 1402 C CA . ALA A 1 189 ? -10.310 13.757 13.793 1.00 74.75 189 ALA A CA 1
ATOM 1403 C C . ALA A 1 189 ? -11.460 14.500 14.492 1.00 74.75 189 ALA A C 1
ATOM 1405 O O . ALA A 1 189 ? -12.071 15.380 13.884 1.00 74.75 189 ALA A O 1
ATOM 1406 N N . LEU A 1 190 ? -11.722 14.218 15.776 1.00 73.31 190 LEU A N 1
ATOM 1407 C CA . LEU A 1 190 ? -12.728 14.929 16.575 1.00 73.31 190 LEU A CA 1
ATOM 1408 C C . LEU A 1 190 ? -12.423 16.431 16.677 1.00 73.31 190 LEU A C 1
ATOM 1410 O O . LEU A 1 190 ? -13.340 17.247 16.596 1.00 73.31 190 LEU A O 1
ATOM 1414 N N . GLY A 1 191 ? -11.146 16.807 16.791 1.00 74.12 191 GLY A N 1
ATOM 1415 C CA . GLY A 1 191 ? -10.720 18.212 16.779 1.00 74.12 191 GLY A CA 1
ATOM 1416 C C . GLY A 1 191 ? -10.965 18.927 15.442 1.00 74.12 191 GLY A C 1
ATOM 1417 O O . GLY A 1 191 ? -11.089 20.152 15.401 1.00 74.12 191 GLY A O 1
ATOM 1418 N N . LEU A 1 192 ? -11.075 18.168 14.350 1.00 72.56 192 LEU A N 1
ATOM 1419 C CA . LEU A 1 192 ? -11.276 18.675 12.992 1.00 72.56 192 LEU A CA 1
ATOM 1420 C C . LEU A 1 192 ? -12.735 18.584 12.519 1.00 72.56 192 LEU A C 1
ATOM 1422 O O . LEU A 1 192 ? -13.083 19.285 11.573 1.00 72.56 192 LEU A O 1
ATOM 1426 N N . LEU A 1 193 ? -13.602 17.837 13.218 1.00 67.50 193 LEU A N 1
ATOM 1427 C CA . LEU A 1 193 ? -15.048 17.733 12.960 1.00 67.50 193 LEU A CA 1
ATOM 1428 C C . LEU A 1 193 ? -15.763 19.051 12.618 1.00 67.50 193 LEU A C 1
ATOM 1430 O O . LEU A 1 193 ? -16.514 19.051 11.646 1.00 67.50 193 LEU A O 1
ATOM 1434 N N . PRO A 1 194 ? -15.568 20.174 13.344 1.00 65.44 194 PRO A N 1
ATOM 1435 C CA . PRO A 1 194 ? -16.277 21.417 13.025 1.00 65.44 194 PRO A CA 1
ATOM 1436 C C . PRO A 1 194 ? -15.900 22.023 11.662 1.00 65.44 194 PRO A C 1
ATOM 1438 O O . PRO A 1 194 ? -16.567 22.951 11.211 1.00 65.44 194 PRO A O 1
ATOM 1441 N N . HIS A 1 195 ? -14.853 21.513 11.009 1.00 65.44 195 HIS A N 1
ATOM 1442 C CA . HIS A 1 195 ? -14.382 21.955 9.697 1.00 65.44 195 HIS A CA 1
ATOM 1443 C C . HIS A 1 195 ? -14.725 20.971 8.571 1.00 65.44 195 HIS A C 1
ATOM 1445 O O . HIS A 1 195 ? -14.422 21.264 7.417 1.00 65.44 195 HIS A O 1
ATOM 1451 N N . LEU A 1 196 ? -15.338 19.825 8.888 1.00 61.66 196 LEU A N 1
ATOM 1452 C CA . LEU A 1 196 ? -15.697 18.810 7.901 1.00 61.66 196 LEU A CA 1
ATOM 1453 C C . LEU A 1 196 ? -17.113 19.069 7.385 1.00 61.66 196 LEU A C 1
ATOM 1455 O O . LEU A 1 196 ? -18.064 19.208 8.154 1.00 61.66 196 LEU A O 1
ATOM 1459 N N . ALA A 1 197 ? -17.256 19.138 6.066 1.00 60.22 197 ALA A N 1
ATOM 1460 C CA . ALA A 1 197 ? -18.520 19.392 5.388 1.00 60.22 197 ALA A CA 1
ATOM 1461 C C . ALA A 1 197 ? -19.414 18.142 5.319 1.00 60.22 197 ALA A C 1
ATOM 1463 O O . ALA A 1 197 ? -20.609 18.256 5.041 1.00 60.22 197 ALA A O 1
ATOM 1464 N N . SER A 1 198 ? -18.862 16.943 5.554 1.00 62.59 198 SER A N 1
ATOM 1465 C CA . SER A 1 198 ? -19.634 15.697 5.586 1.00 62.59 198 SER A CA 1
ATOM 1466 C C . SER A 1 198 ? -18.924 14.550 6.312 1.00 62.59 198 SER A C 1
ATOM 1468 O O . SER A 1 198 ? -17.696 14.506 6.373 1.00 62.59 198 SER A O 1
ATOM 1470 N N . ASP A 1 199 ? -19.696 13.547 6.743 1.00 59.84 199 ASP A N 1
ATOM 1471 C CA . ASP A 1 199 ? -19.181 12.293 7.319 1.00 59.84 199 ASP A CA 1
ATOM 1472 C C . ASP A 1 199 ? -18.204 11.546 6.391 1.00 59.84 199 ASP A C 1
ATOM 1474 O O . ASP A 1 199 ? -17.365 10.771 6.848 1.00 59.84 199 ASP A O 1
ATOM 1478 N N . ARG A 1 200 ? -18.270 11.800 5.077 1.00 59.56 200 ARG A N 1
ATOM 1479 C CA . ARG A 1 200 ? -17.366 11.207 4.077 1.00 59.56 200 ARG A CA 1
ATOM 1480 C C . ARG A 1 200 ? -15.930 11.698 4.232 1.00 59.56 200 ARG A C 1
ATOM 1482 O O . ARG A 1 200 ? -14.991 10.944 3.992 1.00 59.56 200 ARG A O 1
ATOM 1489 N N . GLU A 1 201 ? -15.759 12.948 4.649 1.00 65.44 201 GLU A N 1
ATOM 1490 C CA . GLU A 1 201 ? -14.439 13.540 4.863 1.00 65.44 201 GLU A CA 1
ATOM 1491 C C . GLU A 1 201 ? -13.783 12.977 6.127 1.00 65.44 201 GLU A C 1
ATOM 1493 O O . GLU A 1 201 ? -12.562 12.879 6.179 1.00 65.44 201 GLU A O 1
ATOM 1498 N N . ILE A 1 202 ? -14.579 12.509 7.099 1.00 69.62 202 ILE A N 1
ATOM 1499 C CA . ILE A 1 202 ? -14.078 11.877 8.327 1.00 69.62 202 ILE A CA 1
ATOM 1500 C C . ILE A 1 202 ? -13.313 10.593 7.997 1.00 69.62 202 ILE A C 1
ATOM 1502 O O . ILE A 1 202 ? -12.228 10.376 8.523 1.00 69.62 202 ILE A O 1
ATOM 1506 N N . GLY A 1 203 ? -13.837 9.746 7.107 1.00 66.56 203 GLY A N 1
ATOM 1507 C CA . GLY A 1 203 ? -13.184 8.485 6.748 1.00 66.56 203 GLY A CA 1
ATOM 1508 C C . GLY A 1 203 ? -11.818 8.678 6.084 1.00 66.56 203 GLY A C 1
ATOM 1509 O O . GLY A 1 203 ? -10.828 8.075 6.500 1.00 66.56 203 GLY A O 1
ATOM 1510 N N . ALA A 1 204 ? -11.755 9.560 5.084 1.00 69.50 204 ALA A N 1
ATOM 1511 C CA . ALA A 1 204 ? -10.506 9.916 4.412 1.00 69.50 204 ALA A CA 1
ATOM 1512 C C . ALA A 1 204 ? -9.522 10.608 5.373 1.00 69.50 204 ALA A C 1
ATOM 1514 O O . ALA A 1 204 ? -8.322 10.320 5.358 1.00 69.50 204 ALA A O 1
ATOM 1515 N N . LEU A 1 205 ? -10.037 11.465 6.260 1.00 73.62 205 LEU A N 1
ATOM 1516 C CA . LEU A 1 205 ? -9.249 12.123 7.294 1.00 73.62 205 LEU A CA 1
ATOM 1517 C C . LEU A 1 205 ? -8.642 11.107 8.265 1.00 73.62 205 LEU A C 1
ATOM 1519 O O . LEU A 1 205 ? -7.461 11.209 8.573 1.00 73.62 205 LEU A O 1
ATOM 1523 N N . LEU A 1 206 ? -9.405 10.110 8.717 1.00 71.62 206 LEU A N 1
ATOM 1524 C CA . LEU A 1 206 ? -8.912 9.084 9.640 1.00 71.62 206 LEU A CA 1
ATOM 1525 C C . LEU A 1 206 ? -7.777 8.263 9.034 1.00 71.62 206 LEU A C 1
ATOM 1527 O O . LEU A 1 206 ? -6.774 8.038 9.705 1.00 71.62 206 LEU A O 1
ATOM 1531 N N . VAL A 1 207 ? -7.898 7.865 7.765 1.00 74.69 207 VAL A N 1
ATOM 1532 C CA . VAL A 1 207 ? -6.807 7.192 7.045 1.00 74.69 207 VAL A CA 1
ATOM 1533 C C . VAL A 1 207 ? -5.564 8.083 7.006 1.00 74.69 207 VAL A C 1
ATOM 1535 O O . VAL A 1 207 ? -4.497 7.665 7.449 1.00 74.69 207 VAL A O 1
ATOM 1538 N N . THR A 1 208 ? -5.728 9.343 6.599 1.00 77.50 208 THR A N 1
ATOM 1539 C CA . THR A 1 208 ? -4.633 10.328 6.532 1.00 77.50 208 THR A CA 1
ATOM 1540 C C . THR A 1 208 ? -3.971 10.564 7.896 1.00 77.50 208 THR A C 1
ATOM 1542 O O . THR A 1 208 ? -2.756 10.740 7.996 1.00 77.50 208 THR A O 1
ATOM 1545 N N . LEU A 1 209 ? -4.753 10.581 8.976 1.00 76.19 209 LEU A N 1
ATOM 1546 C CA . LEU A 1 209 ? -4.244 10.781 10.330 1.00 76.19 209 LEU A CA 1
ATOM 1547 C C . LEU A 1 209 ? -3.484 9.554 10.833 1.00 76.19 209 LEU A C 1
ATOM 1549 O O . LEU A 1 209 ? -2.395 9.723 11.376 1.00 76.19 209 LEU A O 1
ATOM 1553 N N . ILE A 1 210 ? -3.991 8.338 10.603 1.00 77.19 210 ILE A N 1
ATOM 1554 C CA . ILE A 1 210 ? -3.266 7.099 10.933 1.00 77.19 210 ILE A CA 1
ATOM 1555 C C . ILE A 1 210 ? -1.925 7.067 10.198 1.00 77.19 210 ILE A C 1
ATOM 1557 O O . ILE A 1 210 ? -0.895 6.815 10.821 1.00 77.19 210 ILE A O 1
ATOM 1561 N N . GLU A 1 211 ? -1.922 7.378 8.901 1.00 76.81 211 GLU A N 1
ATOM 1562 C CA . GLU A 1 211 ? -0.711 7.482 8.082 1.00 76.81 211 GLU A CA 1
ATOM 1563 C C . GLU A 1 211 ? 0.305 8.447 8.683 1.00 76.81 211 GLU A C 1
ATOM 1565 O O . GLU A 1 211 ? 1.468 8.095 8.902 1.00 76.81 211 GLU A O 1
ATOM 1570 N N . ARG A 1 212 ? -0.151 9.662 8.994 1.00 79.94 212 ARG A N 1
ATOM 1571 C CA . ARG A 1 212 ? 0.688 10.726 9.538 1.00 79.94 212 ARG A CA 1
ATOM 1572 C C . ARG A 1 212 ? 1.258 10.363 10.907 1.00 79.94 212 ARG A C 1
ATOM 1574 O O . ARG A 1 212 ? 2.459 10.535 11.118 1.00 79.94 212 ARG A O 1
ATOM 1581 N N . ILE A 1 213 ? 0.420 9.891 11.830 1.00 78.81 213 ILE A N 1
ATOM 1582 C CA . ILE A 1 213 ? 0.829 9.548 13.199 1.00 78.81 213 ILE A CA 1
ATOM 1583 C C . ILE A 1 213 ? 1.816 8.383 13.157 1.00 78.81 213 ILE A C 1
ATOM 1585 O O . ILE A 1 213 ? 2.884 8.459 13.764 1.00 78.81 213 ILE A O 1
ATOM 1589 N N . TRP A 1 214 ? 1.516 7.343 12.378 1.00 79.88 214 TRP A N 1
ATOM 1590 C CA . TRP A 1 214 ? 2.412 6.203 12.214 1.00 79.88 214 TRP A CA 1
ATOM 1591 C C . TRP A 1 214 ? 3.764 6.619 11.626 1.00 79.88 214 TRP A C 1
ATOM 1593 O O . TRP A 1 214 ? 4.809 6.235 12.154 1.00 79.88 214 TRP A O 1
ATOM 1603 N N . HIS A 1 215 ? 3.774 7.458 10.585 1.00 74.56 215 HIS A N 1
ATOM 1604 C CA . HIS A 1 215 ? 5.015 7.947 9.984 1.00 74.56 215 HIS A CA 1
ATOM 1605 C C . HIS A 1 215 ? 5.855 8.753 10.988 1.00 74.56 215 HIS A C 1
ATOM 1607 O O . HIS A 1 215 ? 7.068 8.563 11.086 1.00 74.56 215 HIS A O 1
ATOM 1613 N N . GLN A 1 216 ? 5.222 9.620 11.782 1.00 76.12 216 GLN A N 1
ATOM 1614 C CA . GLN A 1 216 ? 5.900 10.372 12.842 1.00 76.12 216 GLN A CA 1
ATOM 1615 C C . GLN A 1 216 ? 6.480 9.452 13.919 1.00 76.12 216 GLN A C 1
ATOM 1617 O O . GLN A 1 216 ? 7.635 9.624 14.310 1.00 76.12 216 GLN A O 1
ATOM 1622 N N . GLN A 1 217 ? 5.717 8.458 14.375 1.00 77.19 217 GLN A N 1
ATOM 1623 C CA . GLN A 1 217 ? 6.174 7.489 15.372 1.00 77.19 217 GLN A CA 1
ATOM 1624 C C . GLN A 1 217 ? 7.341 6.648 14.848 1.00 77.19 217 GLN A C 1
ATOM 1626 O O . GLN A 1 217 ? 8.302 6.420 15.579 1.00 77.19 217 GLN A O 1
ATOM 1631 N N . LYS A 1 218 ? 7.295 6.229 13.577 1.00 71.19 218 LYS A N 1
ATOM 1632 C CA . LYS A 1 218 ? 8.374 5.474 12.928 1.00 71.19 218 LYS A CA 1
ATOM 1633 C C . LYS A 1 218 ? 9.665 6.291 12.839 1.00 71.19 218 LYS A C 1
ATOM 1635 O O . LYS A 1 218 ? 10.716 5.770 13.185 1.00 71.19 218 LYS A O 1
ATOM 1640 N N . MET A 1 219 ? 9.577 7.567 12.459 1.00 65.31 219 MET A N 1
ATOM 1641 C CA . MET A 1 219 ? 10.739 8.466 12.351 1.00 65.31 219 MET A CA 1
ATOM 1642 C C . MET A 1 219 ? 11.272 8.962 13.706 1.00 65.31 219 MET A C 1
ATOM 1644 O O . MET A 1 219 ? 12.410 9.411 13.791 1.00 65.31 219 MET A O 1
ATOM 1648 N N . SER A 1 220 ? 10.466 8.899 14.771 1.00 62.31 220 SER A N 1
ATOM 1649 C CA . SER A 1 220 ? 10.863 9.341 16.119 1.00 62.31 220 SER A CA 1
ATOM 1650 C C . SER A 1 220 ? 11.561 8.258 16.945 1.00 62.31 220 SER A C 1
ATOM 1652 O O . SER A 1 220 ? 12.093 8.560 18.014 1.00 62.31 220 SER A O 1
ATOM 1654 N N . ARG A 1 221 ? 11.550 6.994 16.501 1.00 51.91 221 ARG A N 1
ATOM 1655 C CA . ARG A 1 221 ? 12.262 5.914 17.195 1.00 51.91 221 ARG A CA 1
ATOM 1656 C C . ARG A 1 221 ? 13.768 6.058 16.930 1.00 51.91 221 ARG A C 1
ATOM 1658 O O . ARG A 1 221 ? 14.161 6.032 15.767 1.00 51.91 221 ARG A O 1
ATOM 1665 N N . PRO A 1 222 ? 14.614 6.221 17.965 1.00 44.34 222 PRO A N 1
ATOM 1666 C CA . PRO A 1 222 ? 16.057 6.165 17.774 1.00 44.34 222 PRO A CA 1
ATOM 1667 C C . PRO A 1 222 ? 16.444 4.742 17.346 1.00 44.34 222 PRO A C 1
ATOM 1669 O O . PRO A 1 222 ? 15.972 3.779 17.954 1.00 44.34 222 PRO A O 1
ATOM 1672 N N . ASN A 1 223 ? 17.252 4.636 16.285 1.00 41.53 223 ASN A N 1
ATOM 1673 C CA . ASN A 1 223 ? 17.865 3.381 15.830 1.00 41.53 223 ASN A CA 1
ATOM 1674 C C . ASN A 1 223 ? 18.692 2.712 16.934 1.00 41.53 223 ASN A C 1
ATOM 1676 O O . ASN A 1 223 ? 19.419 3.446 17.647 1.00 41.53 223 ASN A O 1
#

Mean predicted aligned error: 12.2 Å

Solvent-accessible surface area (backbone atoms only — not comparable to full-atom values): 13339 Å² total; per-residue (Å²): 98,33,32,40,33,36,54,55,94,51,99,87,51,82,79,55,63,62,60,43,38,74,73,61,32,49,70,46,75,52,71,76,60,96,87,53,80,73,73,76,67,75,74,63,62,45,43,50,49,81,74,51,84,63,89,63,83,85,72,94,74,90,81,83,86,81,90,75,92,77,78,84,66,61,79,87,72,46,46,68,24,50,35,35,37,36,41,34,95,74,48,63,69,60,49,54,45,34,45,75,70,66,29,43,31,38,41,40,28,88,64,90,61,92,59,63,87,77,34,85,40,58,45,82,36,58,47,87,65,37,68,67,49,46,51,48,49,52,53,48,53,38,24,35,44,57,35,65,63,67,83,62,94,83,64,53,71,80,68,40,49,66,28,52,43,50,25,30,28,66,76,61,75,35,69,67,65,10,51,49,47,50,49,54,19,50,56,58,45,62,76,44,48,92,76,51,96,46,77,66,53,52,58,59,46,38,54,53,36,38,53,52,52,50,51,50,55,62,73,68,55,82,129

InterPro domains:
  IPR013325 RNA polymerase sigma factor, region 2 [SSF88946] (155-214)

pLDDT: mean 70.82, std 16.88, range [28.14, 90.44]

Secondary structure (DSSP, 8-state):
-EEEEEE--STTS---HHHHHHTT-EEEE-PPPTT-S---S--SEEEGGGG-SS--SS---PPP----------TTSSEEESEEEEE-S--HHHHHHHHHHT--EEEEESS--TTGGG-TTEEEEEGGGHHHHHHHHHHHHHHHHHTT-TT-TT--HHHHHHHHHHHHHHHHS-HHHHHHHHHHHHHHHHHHGGG-SSHHHHHHHHHHHHHHHHHHHHHHS--

Sequence (223 aa):
MRLALWEDDGPDAPSVANYLREAGASVEVLIPGADCAWPVALPPMIARHRLTPFWSEESGIRLPGAGLAGVVADARELLHVDVAVLNLRDPAPLAASLQSAGIPFVMFTQGLSPLLVDYAHACYVPSHDGPEALASAVLLHTALYGAGLQCTPEMTVMEMMPRLRAMARYLVQDGALADDLVADALEQALGLLPHLASDREIGALLVTLIERIWHQQKMSRPN

Organism: NCBI:txid34006